Protein AF-A0A7X0GRS3-F1 (afdb_monomer)

Solvent-accessible surface area (backbone atoms only — not comparable to full-atom values): 14053 Å² total; per-residue (Å²): 128,70,71,65,58,53,58,52,56,54,47,54,56,52,50,52,52,50,51,50,51,51,51,53,52,51,51,52,48,54,53,49,54,51,50,50,52,50,52,52,53,52,50,52,53,51,48,52,52,51,50,52,51,51,51,52,50,52,51,53,52,52,50,52,54,49,49,53,48,56,48,46,52,48,48,51,53,31,51,54,54,26,48,53,28,47,51,51,25,50,54,32,59,78,69,70,48,60,70,66,64,35,47,54,26,49,51,51,24,52,51,36,54,53,49,37,51,49,52,47,51,50,56,52,26,55,73,68,71,60,58,72,57,72,65,59,53,54,52,50,56,31,64,75,63,61,93,59,86,89,84,88,86,80,86,88,70,92,62,59,71,69,58,47,53,50,51,53,54,51,50,53,51,50,50,53,48,45,74,73,60,55,70,88,68,97,70,89,84,85,87,81,88,86,84,89,75,83,48,84,80,48,78,85,58,64,72,52,35,74,57,30,49,80,72,61,16,54,44,51,70,44,40,58,97,80,44,82,45,79,48,75,44,78,52,86,72,78,90,125

pLDDT: mean 70.69, std 20.01, range [27.09, 96.62]

Structure (mmCIF, N/CA/C/O backbone):
data_AF-A0A7X0GRS3-F1
#
_entry.id   AF-A0A7X0GRS3-F1
#
loop_
_atom_site.group_PDB
_atom_site.id
_atom_site.type_symbol
_atom_site.label_atom_id
_atom_site.label_alt_id
_atom_site.label_comp_id
_atom_site.label_asym_id
_atom_site.label_entity_id
_atom_site.label_seq_id
_atom_site.pdbx_PDB_ins_code
_atom_site.Cartn_x
_atom_site.Cartn_y
_atom_site.Cartn_z
_atom_site.occupancy
_atom_site.B_iso_or_equiv
_atom_site.auth_seq_id
_atom_site.auth_comp_id
_atom_site.auth_asym_id
_atom_site.auth_atom_id
_atom_site.pdbx_PDB_model_num
ATOM 1 N N . MET A 1 1 ? 54.717 1.702 -84.279 1.00 49.88 1 MET A N 1
ATOM 2 C CA . MET A 1 1 ? 53.494 1.075 -83.725 1.00 49.88 1 MET A CA 1
ATOM 3 C C . MET A 1 1 ? 53.674 0.434 -82.338 1.00 49.88 1 MET A C 1
ATOM 5 O O . MET A 1 1 ? 52.670 0.046 -81.767 1.00 49.88 1 MET A O 1
ATOM 9 N N . ALA A 1 2 ? 54.879 0.365 -81.742 1.00 52.22 2 ALA A N 1
ATOM 10 C CA . ALA A 1 2 ? 55.070 -0.260 -80.417 1.00 52.22 2 ALA A CA 1
ATOM 11 C C . ALA A 1 2 ? 54.937 0.697 -79.203 1.00 52.22 2 ALA A C 1
ATOM 13 O O . ALA A 1 2 ? 54.591 0.253 -78.116 1.00 52.22 2 ALA A O 1
ATOM 14 N N . LEU A 1 3 ? 55.145 2.011 -79.374 1.00 51.94 3 LEU A N 1
ATOM 15 C CA . LEU A 1 3 ? 55.077 2.991 -78.270 1.00 51.94 3 LEU A CA 1
ATOM 16 C C . LEU A 1 3 ? 53.642 3.360 -77.843 1.00 51.94 3 LEU A C 1
ATOM 18 O O . LEU A 1 3 ? 53.420 3.712 -76.691 1.00 51.94 3 LEU A O 1
ATOM 22 N N . GLY A 1 4 ? 52.658 3.235 -78.741 1.00 53.84 4 GLY A N 1
ATOM 23 C CA . GLY A 1 4 ? 51.249 3.507 -78.421 1.00 53.84 4 GLY A CA 1
ATOM 24 C C . GLY A 1 4 ? 50.589 2.417 -77.570 1.00 53.84 4 GLY A C 1
ATOM 25 O O . GLY A 1 4 ? 49.732 2.721 -76.751 1.00 53.84 4 GLY A O 1
ATOM 26 N N . ALA A 1 5 ? 51.022 1.159 -77.709 1.00 54.50 5 ALA A N 1
ATOM 27 C CA . ALA A 1 5 ? 50.462 0.038 -76.951 1.00 54.50 5 ALA A CA 1
ATOM 28 C C . ALA A 1 5 ? 50.914 0.030 -75.477 1.00 54.50 5 ALA A C 1
ATOM 30 O O . ALA A 1 5 ? 50.140 -0.349 -74.604 1.00 54.50 5 ALA A O 1
ATOM 31 N N . TYR A 1 6 ? 52.133 0.504 -75.187 1.00 49.97 6 TYR A N 1
ATOM 32 C CA . TYR A 1 6 ? 52.668 0.574 -73.821 1.00 49.97 6 TYR A CA 1
ATOM 33 C C . TYR A 1 6 ? 52.012 1.691 -72.991 1.00 49.97 6 TYR A C 1
ATOM 35 O O . TYR A 1 6 ? 51.669 1.478 -71.834 1.00 49.97 6 TYR A O 1
ATOM 43 N N . GLY A 1 7 ? 51.761 2.861 -73.594 1.00 55.88 7 GLY A N 1
ATOM 44 C CA . GLY A 1 7 ? 51.091 3.978 -72.913 1.00 55.88 7 GLY A CA 1
ATOM 45 C C . GLY A 1 7 ? 49.613 3.720 -72.599 1.00 55.88 7 GLY A C 1
ATOM 46 O O . GLY A 1 7 ? 49.120 4.196 -71.582 1.00 55.88 7 GLY A O 1
ATOM 47 N N . VAL A 1 8 ? 48.917 2.940 -73.435 1.00 57.50 8 VAL A N 1
ATOM 48 C CA . VAL A 1 8 ? 47.522 2.535 -73.181 1.00 57.50 8 VAL A CA 1
ATOM 49 C C . VAL A 1 8 ? 47.460 1.473 -72.081 1.00 57.50 8 VAL A C 1
ATOM 51 O O . VAL A 1 8 ? 46.722 1.653 -71.119 1.00 57.50 8 VAL A O 1
ATOM 54 N N . ALA A 1 9 ? 48.310 0.441 -72.142 1.00 60.16 9 ALA A N 1
ATOM 55 C CA . ALA A 1 9 ? 48.351 -0.603 -71.114 1.00 60.16 9 ALA A CA 1
ATOM 56 C C . ALA A 1 9 ? 48.784 -0.077 -69.730 1.00 60.16 9 ALA A C 1
ATOM 58 O O . ALA A 1 9 ? 48.238 -0.495 -68.714 1.00 60.16 9 ALA A O 1
ATOM 59 N N . GLN A 1 10 ? 49.731 0.869 -69.676 1.00 67.06 10 GLN A N 1
ATOM 60 C CA . GLN A 1 10 ? 50.176 1.469 -68.416 1.00 67.06 10 GLN A CA 1
ATOM 61 C C . GLN A 1 10 ? 49.125 2.414 -67.808 1.00 67.06 10 GLN A C 1
ATOM 63 O O . GLN A 1 10 ? 49.004 2.483 -66.587 1.00 67.06 10 GLN A O 1
ATOM 68 N N . ASN A 1 11 ? 48.341 3.119 -68.633 1.00 67.94 11 ASN A N 1
ATOM 69 C CA . ASN A 1 11 ? 47.236 3.946 -68.140 1.00 67.94 11 ASN A CA 1
ATOM 70 C C . ASN A 1 11 ? 46.067 3.107 -67.612 1.00 67.94 11 ASN A C 1
ATOM 72 O O . ASN A 1 11 ? 45.479 3.491 -66.603 1.00 67.94 11 ASN A O 1
ATOM 76 N N . ASP A 1 12 ? 45.753 1.973 -68.244 1.00 75.19 12 ASP A N 1
ATOM 77 C CA . ASP A 1 12 ? 44.693 1.075 -67.771 1.00 75.19 12 ASP A CA 1
ATOM 78 C C . ASP A 1 12 ? 45.022 0.487 -66.385 1.00 75.19 12 ASP A C 1
ATOM 80 O O . ASP A 1 12 ? 44.151 0.438 -65.517 1.00 75.19 12 ASP A O 1
ATOM 84 N N . ASP A 1 13 ? 46.283 0.125 -66.124 1.00 78.88 13 ASP A N 1
ATOM 85 C CA . ASP A 1 13 ? 46.721 -0.430 -64.830 1.00 78.88 13 ASP A CA 1
ATOM 86 C C . ASP A 1 13 ? 46.760 0.629 -63.702 1.00 78.88 13 ASP A C 1
ATOM 88 O O . ASP A 1 13 ? 46.384 0.380 -62.551 1.00 78.88 13 ASP A O 1
ATOM 92 N N . VAL A 1 14 ? 47.133 1.872 -64.033 1.00 84.25 14 VAL A N 1
ATOM 93 C CA . VAL A 1 14 ? 47.067 3.002 -63.088 1.00 84.25 14 VAL A CA 1
ATOM 94 C C . VAL A 1 14 ? 45.612 3.364 -62.773 1.00 84.25 14 VAL A C 1
ATOM 96 O O . VAL A 1 14 ? 45.273 3.616 -61.614 1.00 84.25 14 VAL A O 1
ATOM 99 N N . LEU A 1 15 ? 44.729 3.359 -63.774 1.00 86.88 15 LEU A N 1
ATOM 100 C CA . LEU A 1 15 ? 43.318 3.705 -63.606 1.00 86.88 15 LEU A CA 1
ATOM 101 C C . LEU A 1 15 ? 42.575 2.650 -62.775 1.00 86.88 15 LEU A C 1
ATOM 103 O O . LEU A 1 15 ? 41.834 3.015 -61.860 1.00 86.88 15 LEU A O 1
ATOM 107 N N . THR A 1 16 ? 42.814 1.356 -63.009 1.00 87.38 16 THR A N 1
ATOM 108 C CA . THR A 1 16 ? 42.235 0.278 -62.185 1.00 87.38 16 THR A CA 1
ATOM 109 C C . THR A 1 16 ? 42.712 0.343 -60.733 1.00 87.38 16 THR A C 1
ATOM 111 O O . THR A 1 16 ? 41.897 0.191 -59.817 1.00 87.38 16 THR A O 1
ATOM 114 N N . THR A 1 17 ? 43.991 0.648 -60.495 1.00 89.44 17 THR A N 1
ATOM 115 C CA . THR A 1 17 ? 44.555 0.806 -59.143 1.00 89.44 17 THR A CA 1
ATOM 116 C C . THR A 1 17 ? 43.929 1.990 -58.397 1.00 89.44 17 THR A C 1
ATOM 118 O O . THR A 1 17 ? 43.548 1.873 -57.230 1.00 89.44 17 THR A O 1
ATOM 121 N N . VAL A 1 18 ? 43.748 3.132 -59.065 1.00 93.25 18 VAL A N 1
ATOM 122 C CA . VAL A 1 18 ? 43.087 4.303 -58.466 1.00 93.25 18 VAL A CA 1
ATOM 123 C C . VAL A 1 18 ? 41.614 4.016 -58.165 1.00 93.25 18 VAL A C 1
ATOM 125 O O . VAL A 1 18 ? 41.147 4.314 -57.065 1.00 93.25 18 VAL A O 1
ATOM 128 N N . VAL A 1 19 ? 40.878 3.396 -59.094 1.00 93.75 19 VAL A N 1
ATOM 129 C CA . VAL A 1 19 ? 39.453 3.070 -58.904 1.00 93.75 19 VAL A CA 1
ATOM 130 C C . VAL A 1 19 ? 39.254 2.072 -57.762 1.00 93.75 19 VAL A C 1
ATOM 132 O O . VAL A 1 19 ? 38.374 2.268 -56.924 1.00 93.75 19 VAL A O 1
ATOM 135 N N . THR A 1 20 ? 40.084 1.031 -57.678 1.00 91.94 20 THR A N 1
ATOM 136 C CA . THR A 1 20 ? 40.026 0.060 -56.573 1.00 91.94 20 THR A CA 1
ATOM 137 C C . THR A 1 20 ? 40.390 0.696 -55.233 1.00 91.94 20 THR A C 1
ATOM 139 O O . THR A 1 20 ? 39.687 0.464 -54.250 1.00 91.94 20 THR A O 1
ATOM 142 N N . GLY A 1 21 ? 41.404 1.567 -55.188 1.00 93.69 21 GLY A N 1
ATOM 143 C CA . GLY A 1 21 ? 41.750 2.336 -53.990 1.00 93.69 21 GLY A CA 1
ATOM 144 C C . GLY A 1 21 ? 40.605 3.231 -53.503 1.00 93.69 21 GLY A C 1
ATOM 145 O O . GLY A 1 21 ? 40.269 3.214 -52.317 1.00 93.69 21 GLY A O 1
ATOM 146 N N . ILE A 1 22 ? 39.947 3.951 -54.419 1.00 95.81 22 ILE A N 1
ATOM 147 C CA . ILE A 1 22 ? 38.756 4.759 -54.114 1.00 95.81 22 ILE A CA 1
ATOM 148 C C . ILE A 1 22 ? 37.616 3.866 -53.609 1.00 95.81 22 ILE A C 1
ATOM 150 O O . ILE A 1 22 ? 36.992 4.190 -52.601 1.00 95.81 22 ILE A O 1
ATOM 154 N N . GLY A 1 23 ? 37.368 2.724 -54.257 1.00 95.00 23 GLY A N 1
ATOM 155 C CA . GLY A 1 23 ? 36.337 1.770 -53.845 1.00 95.00 23 GLY A CA 1
ATOM 156 C C . GLY A 1 23 ? 36.553 1.236 -52.427 1.00 95.00 23 GLY A C 1
ATOM 157 O O . GLY A 1 23 ? 35.621 1.227 -51.625 1.00 95.00 23 GLY A O 1
ATOM 158 N N . ILE A 1 24 ? 37.790 0.864 -52.082 1.00 96.25 24 ILE A N 1
ATOM 159 C CA . ILE A 1 24 ? 38.157 0.408 -50.733 1.00 96.25 24 ILE A CA 1
ATOM 160 C C . ILE A 1 24 ? 37.993 1.540 -49.713 1.00 96.25 24 ILE A C 1
ATOM 162 O O . ILE A 1 24 ? 37.437 1.317 -48.636 1.00 96.25 24 ILE A O 1
ATOM 166 N N . ALA A 1 25 ? 38.434 2.758 -50.041 1.00 95.62 25 ALA A N 1
ATOM 167 C CA . ALA A 1 25 ? 38.296 3.913 -49.157 1.00 95.62 25 ALA A CA 1
ATOM 168 C C . ALA A 1 25 ? 36.820 4.256 -48.887 1.00 95.62 25 ALA A C 1
ATOM 170 O O . ALA A 1 25 ? 36.436 4.474 -47.735 1.00 95.62 25 ALA A O 1
ATOM 171 N N . LEU A 1 26 ? 35.980 4.243 -49.927 1.00 96.62 26 LEU A N 1
ATOM 172 C CA . LEU A 1 26 ? 34.538 4.456 -49.808 1.00 96.62 26 LEU A CA 1
ATOM 173 C C . LEU A 1 26 ? 33.877 3.350 -48.982 1.00 96.62 26 LEU A C 1
ATOM 175 O O . LEU A 1 26 ? 33.134 3.663 -48.053 1.00 96.62 26 LEU A O 1
ATOM 179 N N . ALA A 1 27 ? 34.198 2.080 -49.250 1.00 96.19 27 ALA A N 1
ATOM 180 C CA . ALA A 1 27 ? 33.687 0.952 -48.475 1.00 96.19 27 ALA A CA 1
ATOM 181 C C . ALA A 1 27 ? 34.067 1.072 -46.989 1.00 96.19 27 ALA A C 1
ATOM 183 O O . ALA A 1 27 ? 33.213 0.938 -46.109 1.00 96.19 27 ALA A O 1
ATOM 184 N N . GLY A 1 28 ? 35.324 1.417 -46.694 1.00 96.25 28 GLY A N 1
ATOM 185 C CA . GLY A 1 28 ? 35.792 1.672 -45.332 1.00 96.25 28 GLY A CA 1
ATOM 186 C C . GLY A 1 28 ? 35.053 2.828 -44.653 1.00 96.25 28 GLY A C 1
ATOM 187 O O . GLY A 1 28 ? 34.681 2.715 -43.485 1.00 96.25 28 GLY A O 1
ATOM 188 N N . CYS A 1 29 ? 34.782 3.915 -45.382 1.00 96.44 29 CYS A N 1
ATOM 189 C CA . CYS A 1 29 ? 34.013 5.054 -44.880 1.00 96.44 29 CYS A CA 1
ATOM 190 C C . CYS A 1 29 ? 32.563 4.662 -44.552 1.00 96.44 29 CYS A C 1
ATOM 192 O O . CYS A 1 29 ? 32.088 4.937 -43.451 1.00 96.44 29 CYS A O 1
ATOM 194 N N . THR A 1 30 ? 31.885 3.934 -45.448 1.00 95.25 30 THR A N 1
ATOM 195 C CA . THR A 1 30 ? 30.511 3.462 -45.207 1.00 95.25 30 THR A CA 1
ATOM 196 C C . THR A 1 30 ? 30.424 2.502 -44.023 1.00 95.25 30 THR A C 1
ATOM 198 O O . THR A 1 30 ? 29.509 2.620 -43.213 1.00 95.25 30 THR A O 1
ATOM 201 N N . LEU A 1 31 ? 31.404 1.603 -43.867 1.00 95.12 31 LEU A N 1
ATOM 202 C CA . LEU A 1 31 ? 31.459 0.675 -42.736 1.00 95.12 31 LEU A CA 1
ATOM 203 C C . LEU A 1 31 ? 31.715 1.403 -41.412 1.00 95.12 31 LEU A C 1
ATOM 205 O O . LEU A 1 31 ? 31.128 1.039 -40.396 1.00 95.12 31 LEU A O 1
ATOM 209 N N . ARG A 1 32 ? 32.562 2.442 -41.412 1.00 94.69 32 ARG A N 1
ATOM 210 C CA . ARG A 1 32 ? 32.802 3.283 -40.229 1.00 94.69 32 ARG A CA 1
ATOM 211 C C . ARG A 1 32 ? 31.547 4.042 -39.806 1.00 94.69 32 ARG A C 1
ATOM 213 O O . ARG A 1 32 ? 31.178 3.969 -38.639 1.00 94.69 32 ARG A O 1
ATOM 220 N N . LEU A 1 33 ? 30.870 4.703 -40.745 1.00 94.94 33 LEU A N 1
ATOM 221 C CA . LEU A 1 33 ? 29.635 5.441 -40.462 1.00 94.94 33 LEU A CA 1
ATOM 222 C C . LEU A 1 33 ? 28.525 4.519 -39.944 1.00 94.94 33 LEU A C 1
ATOM 224 O O . LEU A 1 33 ? 27.837 4.860 -38.985 1.00 94.94 33 LEU A O 1
ATOM 228 N N . ASP A 1 34 ? 28.376 3.329 -40.529 1.00 93.25 34 ASP A N 1
ATOM 229 C CA . ASP A 1 34 ? 27.395 2.342 -40.073 1.00 93.25 34 ASP A CA 1
ATOM 230 C C . ASP A 1 34 ? 27.754 1.780 -38.683 1.00 93.25 34 ASP A C 1
ATOM 232 O O . ASP A 1 34 ? 26.886 1.623 -37.825 1.00 93.25 34 ASP A O 1
ATOM 236 N N . ALA A 1 35 ? 29.041 1.554 -38.396 1.00 93.25 35 ALA A N 1
ATOM 237 C CA . ALA A 1 35 ? 29.494 1.157 -37.063 1.00 93.25 35 ALA A CA 1
ATOM 238 C C . ALA A 1 35 ? 29.215 2.239 -35.999 1.00 93.25 35 ALA A C 1
ATOM 240 O O . ALA A 1 35 ? 28.757 1.917 -34.900 1.00 93.25 35 ALA A O 1
ATOM 241 N N . GLU A 1 36 ? 29.430 3.517 -36.321 1.00 94.69 36 GLU A N 1
ATOM 242 C CA . GLU A 1 36 ? 29.108 4.651 -35.443 1.00 94.69 36 GLU A CA 1
ATOM 243 C C . GLU A 1 36 ? 27.593 4.805 -35.230 1.00 94.69 36 GLU A C 1
ATOM 245 O O . GLU A 1 36 ? 27.129 4.970 -34.093 1.00 94.69 36 GLU A O 1
ATOM 250 N N . ALA A 1 37 ? 26.799 4.675 -36.298 1.00 92.81 37 ALA A N 1
ATOM 251 C CA . ALA A 1 37 ? 25.340 4.714 -36.234 1.00 92.81 37 ALA A CA 1
ATOM 252 C C . ALA A 1 37 ? 24.790 3.576 -35.357 1.00 92.81 37 ALA A C 1
ATOM 254 O O . ALA A 1 37 ? 23.975 3.805 -34.462 1.00 92.81 37 ALA A O 1
ATOM 255 N N . ARG A 1 38 ? 25.301 2.352 -35.527 1.00 93.25 38 ARG A N 1
ATOM 256 C CA . ARG A 1 38 ? 24.940 1.206 -34.678 1.00 93.25 38 ARG A CA 1
ATOM 257 C C . ARG A 1 38 ? 25.364 1.417 -33.227 1.00 93.25 38 ARG A C 1
ATOM 259 O O . ARG A 1 38 ? 24.581 1.132 -32.323 1.00 93.25 38 ARG A O 1
ATOM 266 N N . GLY A 1 39 ? 26.565 1.947 -32.992 1.00 93.00 39 GLY A N 1
ATOM 267 C CA . GLY A 1 39 ? 27.071 2.227 -31.648 1.00 93.00 39 GLY A CA 1
ATOM 268 C C . GLY A 1 39 ? 26.223 3.258 -30.899 1.00 93.00 39 GLY A C 1
ATOM 269 O O . GLY A 1 39 ? 25.889 3.060 -29.730 1.00 93.00 39 GLY A O 1
ATOM 270 N N . SER A 1 40 ? 25.824 4.341 -31.568 1.00 92.88 40 SER A N 1
ATOM 271 C CA . SER A 1 40 ? 24.940 5.362 -30.987 1.00 92.88 40 SER A CA 1
ATOM 272 C C . SER A 1 40 ? 23.524 4.833 -30.735 1.00 92.88 40 SER A C 1
ATOM 274 O O . SER A 1 40 ? 22.999 5.021 -29.637 1.00 92.88 40 SER A O 1
ATOM 276 N N . ALA A 1 41 ? 22.944 4.083 -31.678 1.00 93.31 41 ALA A N 1
ATOM 277 C CA . ALA A 1 41 ? 21.645 3.435 -31.498 1.00 93.31 41 A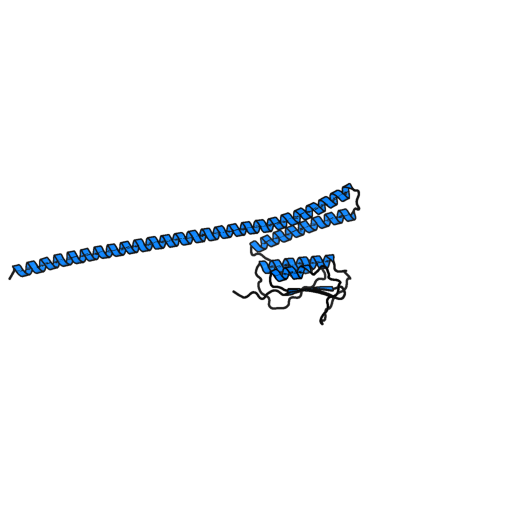LA A CA 1
ATOM 278 C C . ALA A 1 41 ? 21.646 2.459 -30.306 1.00 93.31 41 ALA A C 1
ATOM 280 O O . ALA A 1 41 ? 20.731 2.476 -29.484 1.00 93.31 41 ALA A O 1
ATOM 281 N N . GLN A 1 42 ? 22.698 1.648 -30.155 1.00 94.38 42 GLN A N 1
ATOM 282 C CA . GLN A 1 42 ? 22.842 0.738 -29.015 1.00 94.38 42 GLN A CA 1
ATOM 283 C C . GLN A 1 42 ? 22.938 1.483 -27.680 1.00 94.38 42 GLN A C 1
ATOM 285 O O . GLN A 1 42 ? 22.318 1.059 -26.704 1.00 94.38 42 GLN A O 1
ATOM 290 N N . ARG A 1 43 ? 23.669 2.604 -27.630 1.00 94.38 43 ARG A N 1
ATOM 291 C CA . ARG A 1 43 ? 23.763 3.445 -26.426 1.00 94.38 43 ARG A CA 1
ATOM 292 C C . ARG A 1 43 ? 22.412 4.040 -26.045 1.00 94.38 43 ARG A C 1
ATOM 294 O O . ARG A 1 43 ? 22.052 3.977 -24.874 1.00 94.38 43 ARG A O 1
ATOM 301 N N . LEU A 1 44 ? 21.652 4.546 -27.016 1.00 95.00 44 LEU A N 1
ATOM 302 C CA . LEU A 1 44 ? 20.309 5.083 -26.779 1.00 95.00 44 LEU A CA 1
ATOM 303 C C . LEU A 1 44 ? 19.357 4.005 -26.251 1.00 95.00 44 LEU A C 1
ATOM 305 O O . LEU A 1 44 ? 18.661 4.232 -25.268 1.00 95.00 44 LEU A O 1
ATOM 309 N N . LEU A 1 45 ? 19.375 2.804 -26.838 1.00 95.62 45 LEU A N 1
ATOM 310 C CA . LEU A 1 45 ? 18.566 1.681 -26.354 1.00 95.62 45 LEU A CA 1
ATOM 311 C C . LEU A 1 45 ? 18.971 1.235 -24.943 1.00 95.62 45 LEU A C 1
ATOM 313 O O . LEU A 1 45 ? 18.112 0.876 -24.140 1.00 95.62 45 LEU A O 1
ATOM 317 N N . ALA A 1 46 ? 20.267 1.242 -24.626 1.00 95.56 46 ALA A N 1
ATOM 318 C CA . ALA A 1 46 ? 20.748 0.930 -23.284 1.00 95.56 46 ALA A CA 1
ATOM 319 C C . ALA A 1 46 ? 20.304 1.991 -22.263 1.00 95.56 46 ALA A C 1
ATOM 321 O O . ALA A 1 46 ? 19.869 1.634 -21.171 1.00 95.56 46 ALA A O 1
ATOM 322 N N . GLN A 1 47 ? 20.357 3.274 -22.634 1.00 96.00 47 GLN A N 1
ATOM 323 C CA . GLN A 1 47 ? 19.876 4.381 -21.807 1.00 96.00 47 GLN A CA 1
ATOM 324 C C . GLN A 1 47 ? 18.362 4.319 -21.584 1.00 96.00 47 GLN A C 1
ATOM 326 O O . GLN A 1 47 ? 17.933 4.434 -20.443 1.00 96.00 47 GLN A O 1
ATOM 331 N N . ASP A 1 48 ? 17.563 4.070 -22.626 1.00 95.88 48 ASP A N 1
ATOM 332 C CA . ASP A 1 48 ? 16.105 3.910 -22.508 1.00 95.88 48 ASP A CA 1
ATOM 333 C C . ASP A 1 48 ? 15.748 2.730 -21.593 1.00 95.88 48 ASP A C 1
ATOM 335 O O . ASP A 1 48 ? 14.924 2.860 -20.692 1.00 95.88 48 ASP A O 1
ATOM 339 N N . ARG A 1 49 ? 16.430 1.585 -21.738 1.00 95.19 49 ARG A N 1
ATOM 340 C CA . ARG A 1 49 ? 16.236 0.438 -20.835 1.00 95.19 49 ARG A CA 1
ATOM 341 C C . ARG A 1 49 ? 16.603 0.765 -19.390 1.00 95.19 49 ARG A C 1
ATOM 343 O O . ARG A 1 49 ? 15.867 0.376 -18.488 1.00 95.19 49 ARG A O 1
ATOM 350 N N . ALA A 1 50 ? 17.716 1.463 -19.169 1.00 95.25 50 ALA A N 1
ATOM 351 C CA . ALA A 1 50 ? 18.136 1.876 -17.833 1.00 95.25 50 ALA A CA 1
ATOM 352 C C . ALA A 1 50 ? 17.148 2.877 -17.214 1.00 95.25 50 ALA A C 1
ATOM 354 O O . ALA A 1 50 ? 16.789 2.733 -16.048 1.00 95.25 50 ALA A O 1
ATOM 355 N N . ALA A 1 51 ? 16.657 3.837 -18.002 1.00 94.94 51 ALA A N 1
ATOM 356 C CA . ALA A 1 51 ? 15.650 4.802 -17.574 1.00 94.94 51 ALA A CA 1
ATOM 357 C C . ALA A 1 51 ? 14.343 4.102 -17.186 1.00 94.94 51 ALA A C 1
ATOM 359 O O . ALA A 1 51 ? 13.857 4.299 -16.078 1.00 94.94 51 ALA A O 1
ATOM 360 N N . ARG A 1 52 ? 13.832 3.195 -18.027 1.00 94.06 52 ARG A N 1
ATOM 361 C CA . ARG A 1 52 ? 12.622 2.416 -17.716 1.00 94.06 52 ARG A CA 1
ATOM 362 C C . ARG A 1 52 ? 12.785 1.531 -16.486 1.00 94.06 52 ARG A C 1
ATOM 364 O O . ARG A 1 52 ? 11.841 1.379 -15.717 1.00 94.06 52 ARG A O 1
ATOM 371 N N . ALA A 1 53 ? 13.962 0.937 -16.290 1.00 94.44 53 ALA A N 1
ATOM 372 C CA . ALA A 1 53 ? 14.243 0.153 -15.091 1.00 94.44 53 ALA A CA 1
ATOM 373 C C . ALA A 1 53 ? 14.210 1.034 -13.831 1.00 94.44 53 ALA A C 1
ATOM 375 O O . ALA A 1 53 ? 13.581 0.659 -12.843 1.00 94.44 53 ALA A O 1
ATOM 376 N N . ALA A 1 54 ? 14.809 2.226 -13.890 1.00 93.94 54 ALA A N 1
ATOM 377 C CA . ALA A 1 54 ? 14.766 3.193 -12.797 1.00 93.94 54 ALA A CA 1
ATOM 378 C C . ALA A 1 54 ? 13.340 3.722 -12.542 1.00 93.94 54 ALA A C 1
ATOM 380 O O . ALA A 1 54 ? 12.914 3.846 -11.393 1.00 93.94 54 ALA A O 1
ATOM 381 N N . GLU A 1 55 ? 12.557 3.984 -13.589 1.00 92.69 55 GLU A N 1
ATOM 382 C CA . GLU A 1 55 ? 11.143 4.363 -13.471 1.00 92.69 55 GLU A CA 1
ATOM 383 C C . GLU A 1 55 ? 10.314 3.252 -12.814 1.00 92.69 55 GLU A C 1
ATOM 385 O O . GLU A 1 55 ? 9.523 3.515 -11.910 1.00 92.69 55 GLU A O 1
ATOM 390 N N . ALA A 1 56 ? 10.529 1.994 -13.203 1.00 89.94 56 ALA A N 1
ATOM 391 C CA . ALA A 1 56 ? 9.846 0.857 -12.595 1.00 89.94 56 ALA A CA 1
ATOM 392 C C . ALA A 1 56 ? 10.216 0.685 -11.111 1.00 89.94 56 ALA A C 1
ATOM 394 O O . ALA A 1 56 ? 9.344 0.429 -10.279 1.00 89.94 56 ALA A O 1
ATOM 395 N N . GLU A 1 57 ? 11.492 0.858 -10.759 1.00 89.00 57 GLU A N 1
ATOM 396 C CA . GLU A 1 57 ? 11.955 0.788 -9.372 1.00 89.00 57 GLU A CA 1
ATOM 397 C C . GLU A 1 57 ? 11.372 1.923 -8.522 1.00 89.00 57 GLU A C 1
ATOM 399 O O . GLU A 1 57 ? 10.842 1.682 -7.434 1.00 89.00 57 GLU A O 1
ATOM 404 N N . THR A 1 58 ? 11.396 3.155 -9.031 1.00 91.12 58 THR A N 1
ATOM 405 C CA . THR A 1 58 ? 10.825 4.313 -8.329 1.00 91.12 58 THR A CA 1
ATOM 406 C C . THR A 1 58 ? 9.313 4.179 -8.154 1.00 91.12 58 THR A C 1
ATOM 408 O O . THR A 1 58 ? 8.807 4.444 -7.061 1.00 91.12 58 THR A O 1
ATOM 411 N N . ALA A 1 59 ? 8.594 3.684 -9.165 1.00 82.44 59 ALA A N 1
ATOM 412 C CA . ALA A 1 59 ? 7.174 3.367 -9.057 1.00 82.44 59 ALA A CA 1
ATOM 413 C C . ALA A 1 59 ? 6.907 2.292 -7.988 1.00 82.44 59 ALA A C 1
ATOM 415 O O . ALA A 1 59 ? 6.022 2.462 -7.146 1.00 82.44 59 ALA A O 1
ATOM 416 N N . ALA A 1 60 ? 7.705 1.220 -7.953 1.00 81.06 60 ALA A N 1
ATOM 417 C CA . ALA A 1 60 ? 7.576 0.172 -6.943 1.00 81.06 60 ALA A CA 1
ATOM 418 C C . ALA A 1 60 ? 7.857 0.686 -5.518 1.00 81.06 60 ALA A C 1
ATOM 420 O O . ALA A 1 60 ? 7.175 0.297 -4.566 1.00 81.06 60 ALA A O 1
ATOM 421 N N . LEU A 1 61 ? 8.833 1.581 -5.343 1.00 84.94 61 LEU A N 1
ATOM 422 C CA . LEU A 1 61 ? 9.115 2.215 -4.052 1.00 84.94 61 LEU A CA 1
ATOM 423 C C . LEU A 1 61 ? 7.989 3.161 -3.619 1.00 84.94 61 LEU A C 1
ATOM 425 O O . LEU A 1 61 ? 7.591 3.141 -2.451 1.00 84.94 61 LEU A O 1
ATOM 429 N N . ALA A 1 62 ? 7.435 3.944 -4.546 1.00 82.25 62 ALA A N 1
ATOM 430 C CA . ALA A 1 62 ? 6.300 4.821 -4.276 1.00 82.25 62 ALA A CA 1
ATOM 431 C C . ALA A 1 62 ? 5.061 4.024 -3.831 1.00 82.25 62 ALA A C 1
ATOM 433 O O . ALA A 1 62 ? 4.379 4.412 -2.879 1.00 82.25 62 ALA A O 1
ATOM 434 N N . GLU A 1 63 ? 4.814 2.878 -4.467 1.00 81.94 63 GLU A N 1
ATOM 435 C CA . GLU A 1 63 ? 3.746 1.943 -4.114 1.00 81.94 63 GLU A CA 1
ATOM 436 C C . GLU A 1 63 ? 3.916 1.383 -2.694 1.00 81.94 63 GLU A C 1
ATOM 438 O O . GLU A 1 63 ? 2.999 1.448 -1.868 1.00 81.94 63 GLU A O 1
ATOM 443 N N . ARG A 1 64 ? 5.126 0.913 -2.360 1.00 83.19 64 ARG A N 1
ATOM 444 C CA . ARG A 1 64 ? 5.461 0.438 -1.007 1.00 83.19 64 ARG A CA 1
ATOM 445 C C . ARG A 1 64 ? 5.264 1.534 0.042 1.00 83.19 64 ARG A C 1
ATOM 447 O O . ARG A 1 64 ? 4.695 1.270 1.099 1.00 83.19 64 ARG A O 1
ATOM 454 N N . ALA A 1 65 ? 5.684 2.765 -0.248 1.00 78.69 65 ALA A N 1
ATOM 455 C CA . ALA A 1 65 ? 5.524 3.900 0.661 1.00 78.69 65 ALA A CA 1
ATOM 456 C C . ALA A 1 65 ? 4.058 4.333 0.829 1.00 78.69 65 ALA A C 1
ATOM 458 O O . ALA A 1 65 ? 3.657 4.771 1.909 1.00 78.69 65 ALA A O 1
ATOM 459 N N . ARG A 1 66 ? 3.233 4.235 -0.222 1.00 82.81 66 ARG A N 1
ATOM 460 C CA . ARG A 1 66 ? 1.783 4.443 -0.108 1.00 82.81 66 ARG A CA 1
ATOM 461 C C . ARG A 1 66 ? 1.153 3.374 0.784 1.00 82.81 66 ARG A C 1
ATOM 463 O O . ARG A 1 66 ? 0.460 3.721 1.732 1.00 82.81 66 ARG A O 1
ATOM 470 N N . THR A 1 67 ? 1.491 2.109 0.553 1.00 75.50 67 THR A N 1
ATOM 471 C CA . THR A 1 67 ? 0.986 0.980 1.345 1.00 75.50 67 THR A CA 1
ATOM 472 C C . THR A 1 67 ? 1.357 1.098 2.823 1.00 75.50 67 THR A C 1
ATOM 474 O O . THR A 1 67 ? 0.514 0.907 3.695 1.00 75.50 67 THR A O 1
ATOM 477 N N . ALA A 1 68 ? 2.611 1.448 3.123 1.00 78.56 68 ALA A N 1
ATOM 478 C CA . ALA A 1 68 ? 3.061 1.639 4.498 1.00 78.56 68 ALA A CA 1
ATOM 479 C C . ALA A 1 68 ? 2.240 2.715 5.225 1.00 78.56 68 ALA A C 1
ATOM 481 O O . ALA A 1 68 ? 1.900 2.526 6.389 1.00 78.56 68 ALA A O 1
ATOM 482 N N . ARG A 1 69 ? 1.878 3.805 4.532 1.00 83.69 69 ARG A N 1
ATOM 483 C CA . ARG A 1 69 ? 1.004 4.853 5.078 1.00 83.69 69 ARG A CA 1
ATOM 484 C C . ARG A 1 69 ? -0.417 4.356 5.308 1.00 83.69 69 ARG A C 1
ATOM 486 O O . ARG A 1 69 ? -0.932 4.553 6.395 1.00 83.69 69 ARG A O 1
ATOM 493 N N . GLU A 1 70 ? -1.010 3.645 4.353 1.00 82.06 70 GLU A N 1
ATOM 494 C CA . GLU A 1 70 ? -2.357 3.080 4.524 1.00 82.06 70 GLU A CA 1
ATOM 495 C C . GLU A 1 70 ? -2.431 2.115 5.718 1.00 82.06 70 GLU A C 1
ATOM 497 O O . GLU A 1 70 ? -3.353 2.196 6.530 1.00 82.06 70 GLU A O 1
ATOM 502 N N . ILE A 1 71 ? -1.431 1.238 5.871 1.00 80.50 71 ILE A N 1
ATOM 503 C CA . ILE A 1 71 ? -1.325 0.343 7.032 1.00 80.50 71 ILE A CA 1
ATOM 504 C C . ILE A 1 71 ? -1.130 1.154 8.316 1.00 80.50 71 ILE A C 1
ATOM 506 O O . ILE A 1 71 ? -1.792 0.886 9.318 1.00 80.50 71 ILE A O 1
ATOM 510 N N . HIS A 1 72 ? -0.233 2.142 8.300 1.00 84.69 72 HIS A N 1
ATOM 511 C CA . HIS A 1 72 ? 0.031 2.982 9.462 1.00 84.69 72 HIS A CA 1
ATOM 512 C C . HIS A 1 72 ? -1.217 3.750 9.907 1.00 84.69 72 HIS A C 1
ATOM 514 O O . HIS A 1 72 ? -1.483 3.791 11.101 1.00 84.69 72 HIS A O 1
ATOM 520 N N . ASP A 1 73 ? -2.015 4.281 8.982 1.00 87.00 73 ASP A N 1
ATOM 521 C CA . ASP A 1 73 ? -3.241 5.020 9.293 1.00 87.00 73 ASP A CA 1
ATOM 522 C C . ASP A 1 73 ? -4.295 4.116 9.953 1.00 87.00 73 ASP A C 1
ATOM 524 O O . ASP A 1 73 ? -4.900 4.496 10.958 1.00 87.00 73 ASP A O 1
ATOM 528 N N . VAL A 1 74 ? -4.479 2.889 9.444 1.00 83.75 74 VAL A N 1
ATOM 529 C CA . VAL A 1 74 ? -5.389 1.890 10.042 1.00 83.75 74 VAL A CA 1
ATOM 530 C C . VAL A 1 74 ? -4.925 1.493 11.446 1.00 83.75 74 VAL A C 1
ATOM 532 O O . VAL A 1 74 ? -5.724 1.435 12.390 1.00 83.75 74 VAL A O 1
ATOM 535 N N . LEU A 1 75 ? -3.625 1.239 11.612 1.00 85.81 75 LEU A N 1
ATOM 536 C CA . LEU A 1 75 ? -3.051 0.889 12.909 1.00 85.81 75 LEU A CA 1
ATOM 537 C C . LEU A 1 75 ? -3.146 2.053 13.897 1.00 85.81 75 LEU A C 1
ATOM 539 O O . LEU A 1 75 ? -3.610 1.85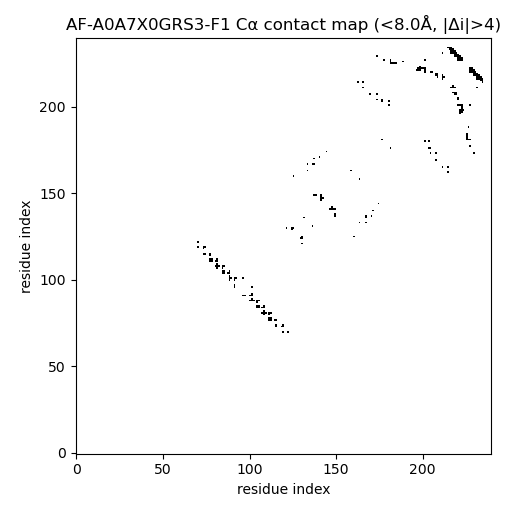7 15.015 1.00 85.81 75 LEU A O 1
ATOM 543 N N . ALA A 1 76 ? -2.767 3.264 13.491 1.00 85.81 76 ALA A N 1
ATOM 544 C CA . ALA A 1 76 ? -2.832 4.452 14.331 1.00 85.81 76 ALA A CA 1
ATOM 545 C C . ALA A 1 76 ? -4.268 4.701 14.803 1.00 85.81 76 ALA A C 1
ATOM 547 O O . ALA A 1 76 ? -4.506 4.853 15.999 1.00 85.81 76 ALA A O 1
ATOM 548 N N . HIS A 1 77 ? -5.239 4.650 13.888 1.00 85.12 77 HIS A N 1
ATOM 549 C CA . HIS A 1 77 ? -6.641 4.864 14.225 1.00 85.12 77 HIS A CA 1
ATOM 550 C C . HIS A 1 77 ? -7.177 3.822 15.218 1.00 85.12 77 HIS A C 1
ATOM 552 O O . HIS A 1 77 ? -7.768 4.183 16.240 1.00 85.12 77 HIS A O 1
ATOM 558 N N . SER A 1 78 ? -6.947 2.532 14.948 1.00 86.19 78 SER A N 1
ATOM 559 C CA . SER A 1 78 ? -7.438 1.445 15.805 1.00 86.19 78 SER A CA 1
ATOM 560 C C . SER A 1 78 ? -6.769 1.439 17.182 1.00 86.19 78 SER A C 1
ATOM 562 O O . SER A 1 78 ? -7.460 1.300 18.192 1.00 86.19 78 SER A O 1
ATOM 564 N N . LEU A 1 79 ? -5.454 1.675 17.247 1.00 90.12 79 LEU A N 1
ATOM 565 C CA . LEU A 1 79 ? -4.709 1.741 18.504 1.00 90.12 79 LEU A CA 1
ATOM 566 C C . LEU A 1 79 ? -5.099 2.965 19.338 1.00 90.12 79 LEU A C 1
ATOM 568 O O . LEU A 1 79 ? -5.299 2.833 20.545 1.00 90.12 79 LEU A O 1
ATOM 572 N N . SER A 1 80 ? -5.264 4.140 18.723 1.00 90.81 80 SER A N 1
ATOM 573 C CA . SER A 1 80 ? -5.732 5.334 19.436 1.00 90.81 80 SER A CA 1
ATOM 574 C C . SER A 1 80 ? -7.126 5.124 20.029 1.00 90.81 80 SER A C 1
ATOM 576 O O . SER A 1 80 ? -7.340 5.425 21.203 1.00 90.81 80 SER A O 1
ATOM 578 N N . ALA A 1 81 ? -8.065 4.557 19.266 1.00 86.88 81 ALA A N 1
ATOM 579 C CA . ALA A 1 81 ? -9.402 4.261 19.774 1.00 86.88 81 ALA A CA 1
ATOM 580 C C . ALA A 1 81 ? -9.366 3.212 20.903 1.00 86.88 81 ALA A C 1
ATOM 582 O O . ALA A 1 81 ? -10.021 3.381 21.934 1.00 86.88 81 ALA A O 1
ATOM 583 N N . GLN A 1 82 ? -8.543 2.168 20.763 1.00 92.62 82 GLN A N 1
ATOM 584 C CA . GLN A 1 82 ? -8.335 1.158 21.801 1.00 92.62 82 GLN A CA 1
ATOM 585 C C . GLN A 1 82 ? -7.804 1.770 23.103 1.00 92.62 82 GLN A C 1
ATOM 587 O O . GLN A 1 82 ? -8.334 1.465 24.173 1.00 92.62 82 GLN A O 1
ATOM 592 N N . LEU A 1 83 ? -6.811 2.660 23.020 1.00 92.25 83 LEU A N 1
ATOM 593 C CA . LEU A 1 83 ? -6.265 3.366 24.180 1.00 92.25 83 LEU A CA 1
ATOM 594 C C . LEU A 1 83 ? -7.336 4.193 24.894 1.00 92.25 83 LEU A C 1
ATOM 596 O O . LEU A 1 83 ? -7.444 4.104 26.111 1.00 92.25 83 LEU A O 1
ATOM 600 N N . VAL A 1 84 ? -8.189 4.916 24.161 1.00 92.88 84 VAL A N 1
ATOM 601 C CA . VAL A 1 84 ? -9.291 5.694 24.758 1.00 92.88 84 VAL A CA 1
ATOM 602 C C . VAL A 1 84 ? -10.259 4.801 25.543 1.00 92.88 84 VAL A C 1
ATOM 604 O O . VAL A 1 84 ? -10.683 5.162 26.641 1.00 92.88 84 VAL A O 1
ATOM 607 N N . HIS A 1 85 ? -10.607 3.624 25.018 1.00 91.81 85 HIS A N 1
ATOM 608 C CA . HIS A 1 85 ? -11.501 2.697 25.717 1.00 91.81 85 HIS A CA 1
ATOM 609 C C . HIS A 1 85 ? -10.860 2.069 26.959 1.00 91.81 85 HIS A C 1
ATOM 611 O O . HIS A 1 85 ? -11.537 1.919 27.977 1.00 91.81 85 HIS A O 1
ATOM 617 N N . LEU A 1 86 ? -9.569 1.735 26.899 1.00 93.75 86 LEU A N 1
ATOM 618 C CA . LEU A 1 86 ? -8.830 1.223 28.054 1.00 93.75 86 LEU A CA 1
ATOM 619 C C . LEU A 1 86 ? -8.649 2.297 29.135 1.00 93.75 86 LEU A C 1
ATOM 621 O O . LEU A 1 86 ? -8.826 2.005 30.315 1.00 93.75 86 LEU A O 1
ATOM 625 N N . GLU A 1 87 ? -8.392 3.543 28.742 1.00 93.50 87 GLU A N 1
ATOM 626 C CA . GLU A 1 87 ? -8.291 4.679 29.659 1.00 93.50 87 GLU A CA 1
ATOM 627 C C . GLU A 1 87 ? -9.636 4.962 30.346 1.00 93.50 87 GLU A C 1
ATOM 629 O O . GLU A 1 87 ? -9.702 5.160 31.559 1.00 93.50 87 GLU A O 1
ATOM 634 N N . ALA A 1 88 ? -10.741 4.885 29.598 1.00 91.50 88 ALA A N 1
ATOM 635 C CA . ALA A 1 88 ? -12.083 4.981 30.165 1.00 91.50 88 ALA A CA 1
ATOM 636 C C . ALA A 1 88 ? -12.373 3.846 31.165 1.00 91.50 88 ALA A C 1
ATOM 638 O O . ALA A 1 88 ? -12.967 4.096 32.213 1.00 91.50 88 ALA A O 1
ATOM 639 N N . ALA A 1 89 ? -11.938 2.614 30.874 1.00 92.38 89 ALA A N 1
ATOM 640 C CA . ALA A 1 89 ? -12.061 1.492 31.804 1.00 92.38 89 ALA A CA 1
ATOM 641 C C . ALA A 1 89 ? -11.242 1.725 33.086 1.00 92.38 89 ALA A C 1
ATOM 643 O O . ALA A 1 89 ? -11.755 1.500 34.181 1.00 92.38 89 ALA A O 1
ATOM 644 N N . ARG A 1 90 ? -10.006 2.232 32.961 1.00 93.88 90 ARG A N 1
ATOM 645 C CA . ARG A 1 90 ? -9.143 2.598 34.095 1.00 93.88 90 ARG A CA 1
ATOM 646 C C . ARG A 1 90 ? -9.815 3.625 35.005 1.00 93.88 90 ARG A C 1
ATOM 648 O O . ARG A 1 90 ? -9.919 3.395 36.204 1.00 93.88 90 ARG A O 1
ATOM 655 N N . LEU A 1 91 ? -10.341 4.709 34.434 1.00 93.75 91 LEU A N 1
ATOM 656 C CA . LEU A 1 91 ? -11.033 5.758 35.191 1.00 93.75 91 LEU A CA 1
ATOM 657 C C . LEU A 1 91 ? -12.310 5.253 35.878 1.00 93.75 91 LEU A C 1
ATOM 659 O O . LEU A 1 91 ? -12.628 5.699 36.980 1.00 93.75 91 LEU A O 1
ATOM 663 N N . LEU A 1 92 ? -13.049 4.331 35.251 1.00 93.25 92 LEU A N 1
ATOM 664 C CA . LEU A 1 92 ? -14.204 3.687 35.882 1.00 93.25 92 LEU A CA 1
ATOM 665 C C . LEU A 1 92 ? -13.777 2.841 37.086 1.00 93.25 92 LEU A C 1
ATOM 667 O O . LEU A 1 92 ? -14.418 2.929 38.127 1.00 93.25 92 LEU A O 1
ATOM 671 N N . ILE A 1 93 ? -12.680 2.084 36.982 1.00 92.88 93 ILE A N 1
ATOM 672 C CA . ILE A 1 93 ? -12.126 1.311 38.106 1.00 92.88 93 ILE A CA 1
ATOM 673 C C . ILE A 1 93 ? -11.713 2.244 39.253 1.00 92.88 93 ILE A C 1
ATOM 675 O O . ILE A 1 93 ? -12.113 2.018 40.393 1.00 92.88 93 ILE A O 1
ATOM 679 N N . GLU A 1 94 ? -10.967 3.313 38.957 1.00 94.19 94 GLU A N 1
ATOM 680 C CA . GLU A 1 94 ? -10.489 4.280 39.959 1.00 94.19 94 GLU A CA 1
ATOM 681 C C . GLU A 1 94 ? -11.641 4.981 40.702 1.00 94.19 94 GLU A C 1
ATOM 683 O O . GLU A 1 94 ? -11.504 5.334 41.872 1.00 94.19 94 GLU A O 1
ATOM 688 N N . ARG A 1 95 ? -12.796 5.155 40.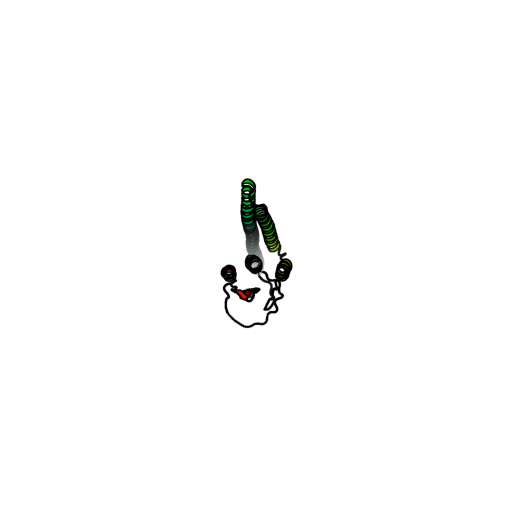049 1.00 94.50 95 ARG A N 1
ATOM 689 C CA . ARG A 1 95 ? -13.990 5.797 40.625 1.00 94.50 95 ARG A CA 1
ATOM 690 C C . ARG A 1 95 ? -14.979 4.822 41.270 1.00 94.50 95 ARG A C 1
ATOM 692 O O . ARG A 1 95 ? -16.048 5.258 41.688 1.00 94.50 95 ARG A O 1
ATOM 699 N N . GLY A 1 96 ? -14.662 3.526 41.337 1.00 92.12 96 GLY A N 1
ATOM 700 C CA . GLY A 1 96 ? -15.580 2.508 41.861 1.00 92.12 96 GLY A CA 1
ATOM 701 C C . GLY A 1 96 ? -16.823 2.300 40.986 1.00 92.12 96 GLY A C 1
ATOM 702 O O . GLY A 1 96 ? -17.899 2.002 41.498 1.00 92.12 96 GLY A O 1
ATOM 703 N N . GLY A 1 97 ? -16.689 2.505 39.675 1.00 87.44 97 GLY A N 1
ATOM 704 C CA . GLY A 1 97 ? -17.754 2.326 38.694 1.00 87.44 97 GLY A CA 1
ATOM 705 C C . GLY A 1 97 ? -18.227 0.877 38.583 1.00 87.44 97 GLY A C 1
ATOM 706 O O . GLY A 1 97 ? -17.551 -0.068 38.996 1.00 87.44 97 GLY A O 1
ATOM 707 N N . GLU A 1 98 ? -19.411 0.695 38.001 1.00 92.75 98 GLU A N 1
ATOM 708 C CA . GLU A 1 98 ? -20.019 -0.628 37.901 1.00 92.75 98 GLU A CA 1
ATOM 709 C C . GLU A 1 98 ? -19.206 -1.589 37.028 1.00 92.75 98 GLU A C 1
ATOM 711 O O . GLU A 1 98 ? -18.696 -1.235 35.959 1.00 92.75 98 GLU A O 1
ATOM 716 N N . ARG A 1 99 ? -19.149 -2.851 37.467 1.00 92.06 99 ARG A N 1
ATOM 717 C CA . ARG A 1 99 ? -18.418 -3.926 36.786 1.00 92.06 99 ARG 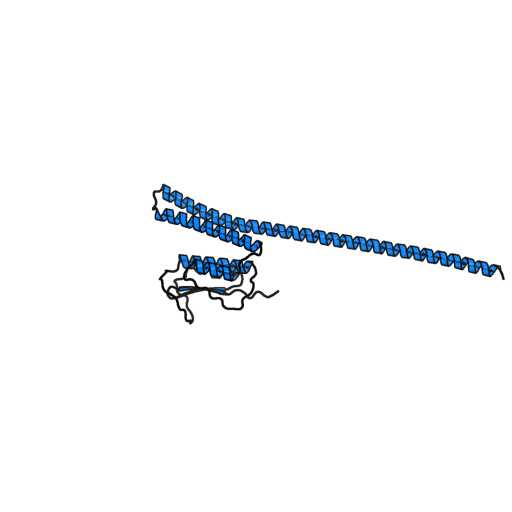A CA 1
ATOM 718 C C . ARG A 1 99 ? -18.842 -4.095 35.327 1.00 92.06 99 ARG A C 1
ATOM 720 O O . ARG A 1 99 ? -17.985 -4.362 34.489 1.00 92.06 99 ARG A O 1
ATOM 727 N N . GLU A 1 100 ? -20.129 -3.914 35.033 1.00 91.44 100 GLU A N 1
ATOM 728 C CA . GLU A 1 100 ? -20.667 -4.045 33.676 1.00 91.44 100 GLU A CA 1
ATOM 729 C C . GLU A 1 100 ? -20.089 -2.977 32.739 1.00 91.44 100 GLU A C 1
ATOM 731 O O . GLU A 1 100 ? -19.584 -3.298 31.668 1.00 91.44 100 GLU A O 1
ATOM 736 N N . GLN A 1 101 ? -20.023 -1.718 33.184 1.00 88.19 101 GLN A N 1
ATOM 737 C CA . GLN A 1 101 ? -19.475 -0.617 32.383 1.00 88.19 101 GLN A CA 1
ATOM 738 C C . GLN A 1 101 ? -17.977 -0.802 32.112 1.00 88.19 101 GLN A C 1
ATOM 740 O O . GLN A 1 101 ? -17.492 -0.513 31.018 1.00 88.19 101 GLN A O 1
ATOM 745 N N . ILE A 1 102 ? -17.226 -1.312 33.094 1.00 90.31 102 ILE A N 1
ATOM 746 C CA . ILE A 1 102 ? -15.807 -1.653 32.918 1.00 90.31 102 ILE A CA 1
ATOM 747 C C . ILE A 1 102 ? -15.667 -2.782 31.885 1.00 90.31 102 ILE A C 1
ATOM 749 O O . ILE A 1 102 ? -14.840 -2.694 30.974 1.00 90.31 102 ILE A O 1
ATOM 753 N N . HIS A 1 103 ? -16.497 -3.822 31.996 1.00 91.25 103 HIS A N 1
ATOM 754 C CA . HIS A 1 103 ? -16.497 -4.958 31.080 1.00 91.25 103 HIS A CA 1
ATOM 755 C C . HIS A 1 103 ? -16.822 -4.536 29.638 1.00 91.25 103 HIS A C 1
ATOM 757 O O . HIS A 1 103 ? -16.075 -4.890 28.725 1.00 91.25 103 HIS A O 1
ATOM 763 N N . GLU A 1 104 ? -17.844 -3.706 29.423 1.00 90.00 104 GLU A N 1
ATOM 764 C CA . GLU A 1 104 ? -18.189 -3.164 28.102 1.00 90.00 104 GLU A CA 1
ATOM 765 C C . GLU A 1 104 ? -17.012 -2.430 27.444 1.00 90.00 104 GLU A C 1
ATOM 767 O O . GLU A 1 104 ? -16.735 -2.619 26.255 1.00 90.00 104 GLU A O 1
ATOM 772 N N . ARG A 1 105 ? -16.272 -1.618 28.211 1.00 89.12 105 ARG A N 1
ATOM 773 C CA . ARG A 1 105 ? -15.104 -0.883 27.697 1.00 89.12 105 ARG A CA 1
ATOM 774 C C . ARG A 1 105 ? -13.972 -1.818 27.286 1.00 89.12 105 ARG A C 1
ATOM 776 O O . ARG A 1 105 ? -13.378 -1.613 26.226 1.00 89.12 105 ARG A O 1
ATOM 783 N N . VAL A 1 106 ? -13.711 -2.860 28.073 1.00 90.19 106 VAL A N 1
ATOM 784 C CA . VAL A 1 106 ? -12.696 -3.879 27.766 1.00 90.19 106 VAL A CA 1
ATOM 785 C C . VAL A 1 106 ? -13.091 -4.707 26.540 1.00 90.19 106 VAL A C 1
ATOM 787 O O . VAL A 1 106 ? -12.255 -4.948 25.665 1.00 90.19 106 VAL A O 1
ATOM 790 N N . VAL A 1 107 ? -14.362 -5.103 26.424 1.00 91.00 107 VAL A N 1
ATOM 791 C CA . VAL A 1 107 ? -14.873 -5.811 25.240 1.00 91.00 107 VAL A CA 1
ATOM 792 C C . VAL A 1 107 ? -14.743 -4.936 23.995 1.00 91.00 107 VAL A C 1
ATOM 794 O O . VAL A 1 107 ? -14.221 -5.401 22.983 1.00 91.00 107 VAL A O 1
ATOM 797 N N . ALA A 1 108 ? -15.126 -3.660 24.069 1.00 85.81 108 ALA A N 1
ATOM 798 C CA . ALA A 1 108 ? -14.965 -2.727 22.957 1.00 85.81 108 ALA A CA 1
ATOM 799 C C . ALA A 1 108 ? -13.491 -2.576 22.535 1.00 85.81 108 ALA A C 1
ATOM 801 O O . ALA A 1 108 ? -13.188 -2.640 21.343 1.00 85.81 108 ALA A O 1
ATOM 802 N N . ALA A 1 109 ? -12.565 -2.453 23.495 1.00 86.38 109 ALA A N 1
ATOM 803 C CA . ALA A 1 109 ? -11.126 -2.406 23.228 1.00 86.38 109 ALA A CA 1
ATOM 804 C C . ALA A 1 109 ? -10.626 -3.656 22.482 1.00 86.38 109 ALA A C 1
ATOM 806 O O . ALA A 1 109 ? -9.892 -3.551 21.498 1.00 86.38 109 ALA A O 1
ATOM 807 N N . ARG A 1 110 ? -11.068 -4.845 22.906 1.00 88.81 110 ARG A N 1
ATOM 808 C CA . ARG A 1 110 ? -10.727 -6.119 22.259 1.00 88.81 110 ARG A CA 1
ATOM 809 C C . ARG A 1 110 ? -11.288 -6.231 20.842 1.00 88.81 110 ARG A C 1
ATOM 811 O O . ARG A 1 110 ? -10.598 -6.733 19.955 1.00 88.81 110 ARG A O 1
ATOM 818 N N . GLU A 1 111 ? -12.523 -5.797 20.621 1.00 85.19 111 GLU A N 1
ATOM 819 C CA . GLU A 1 111 ? -13.142 -5.854 19.295 1.00 85.19 111 GLU A CA 1
ATOM 820 C C . GLU A 1 111 ? -12.477 -4.875 18.316 1.00 85.19 111 GLU A C 1
ATOM 822 O O . GLU A 1 111 ? -12.249 -5.241 17.165 1.00 85.19 111 GLU A O 1
ATOM 827 N N . MET A 1 112 ? -12.047 -3.693 18.775 1.00 85.44 112 MET A N 1
ATOM 828 C CA . MET A 1 112 ? -11.236 -2.779 17.955 1.00 85.44 112 MET A CA 1
ATOM 829 C C . MET A 1 112 ? -9.877 -3.381 17.583 1.00 85.44 112 MET A C 1
ATOM 831 O O . MET A 1 112 ? -9.482 -3.299 16.422 1.00 85.44 112 MET A O 1
ATOM 835 N N . ALA A 1 113 ? -9.197 -4.052 18.520 1.00 82.19 113 ALA A N 1
ATOM 836 C CA . ALA A 1 113 ? -7.937 -4.742 18.233 1.00 82.19 113 ALA A CA 1
ATOM 837 C C . ALA A 1 113 ? -8.110 -5.830 17.158 1.00 82.19 113 ALA A C 1
ATOM 839 O O . ALA A 1 113 ? -7.308 -5.951 16.231 1.00 82.19 113 ALA A O 1
ATOM 840 N N . ARG A 1 114 ? -9.191 -6.615 17.252 1.00 84.69 114 ARG A N 1
ATOM 841 C CA . ARG A 1 114 ? -9.525 -7.648 16.260 1.00 84.69 114 ARG A CA 1
ATOM 842 C C . ARG A 1 114 ? -9.858 -7.059 14.897 1.00 84.69 114 ARG A C 1
ATOM 844 O O . ARG A 1 114 ? -9.355 -7.566 13.896 1.00 84.69 114 ARG A O 1
ATOM 851 N N . GLY A 1 115 ? -10.667 -6.001 14.867 1.00 81.19 115 GLY A N 1
ATOM 852 C CA . GLY A 1 115 ? -11.014 -5.279 13.645 1.00 81.19 115 GLY A CA 1
ATOM 853 C C . GLY A 1 115 ? -9.778 -4.711 12.949 1.00 81.19 115 GLY A C 1
ATOM 854 O O . GLY A 1 115 ? -9.537 -5.031 11.788 1.00 81.19 115 GLY A O 1
ATOM 855 N N . GLY A 1 116 ? -8.930 -3.979 13.679 1.00 81.00 116 GLY A N 1
ATOM 856 C CA . GLY A 1 116 ? -7.695 -3.396 13.141 1.00 81.00 116 GLY A CA 1
ATOM 857 C C . GLY A 1 116 ? -6.714 -4.442 12.596 1.00 81.00 116 GLY A C 1
ATOM 858 O O . GLY A 1 116 ? -6.137 -4.257 11.523 1.00 81.00 116 GLY A O 1
ATOM 859 N N . LEU A 1 117 ? -6.568 -5.589 13.273 1.00 82.62 117 LEU A N 1
ATOM 860 C CA . LEU A 1 117 ? -5.753 -6.707 12.778 1.00 82.62 117 LEU A CA 1
ATOM 861 C C . LEU A 1 117 ? -6.334 -7.342 11.508 1.00 82.62 117 LEU A C 1
ATOM 863 O O . LEU A 1 117 ? -5.574 -7.697 10.605 1.00 82.62 117 LEU A O 1
ATOM 867 N N . ALA A 1 118 ? -7.658 -7.495 11.426 1.00 79.25 118 ALA A N 1
ATOM 868 C CA . ALA A 1 118 ? -8.321 -8.025 10.238 1.00 79.25 118 ALA A CA 1
ATOM 869 C C . ALA A 1 118 ? -8.166 -7.077 9.038 1.00 79.25 118 ALA A C 1
ATOM 871 O O . ALA A 1 118 ? -7.795 -7.524 7.954 1.00 79.25 118 ALA A O 1
ATOM 872 N N . GLU A 1 119 ? -8.361 -5.773 9.243 1.00 80.50 119 GLU A N 1
ATOM 873 C CA . GLU A 1 119 ? -8.161 -4.749 8.211 1.00 80.50 119 GLU A CA 1
ATOM 874 C C . GLU A 1 119 ? -6.706 -4.698 7.734 1.00 80.50 119 GLU A C 1
ATOM 876 O O . GLU A 1 119 ? -6.452 -4.679 6.529 1.00 80.50 119 GLU A O 1
ATOM 881 N N . THR A 1 120 ? -5.744 -4.784 8.658 1.00 77.88 120 THR A N 1
ATOM 882 C CA . THR A 1 120 ? -4.312 -4.832 8.325 1.00 77.88 120 THR A CA 1
ATOM 883 C C . THR A 1 120 ? -3.970 -6.071 7.496 1.00 77.88 120 THR A C 1
ATOM 885 O O . THR A 1 120 ? -3.287 -5.971 6.476 1.00 77.88 120 THR A O 1
ATOM 888 N N . ARG A 1 121 ? -4.470 -7.253 7.888 1.00 76.56 121 ARG A N 1
ATOM 889 C CA . ARG A 1 121 ? -4.284 -8.488 7.107 1.00 76.56 121 ARG A CA 1
ATOM 890 C C . ARG A 1 121 ? -4.902 -8.367 5.722 1.00 76.56 121 ARG A C 1
ATOM 892 O O . ARG A 1 121 ? -4.272 -8.768 4.754 1.00 76.56 121 ARG A O 1
ATOM 899 N N . GLN A 1 122 ? -6.087 -7.777 5.615 1.00 72.38 122 GLN A N 1
ATOM 900 C CA . GLN A 1 122 ? -6.755 -7.582 4.334 1.00 72.38 122 GLN A CA 1
ATOM 901 C C . GLN A 1 122 ? -5.983 -6.620 3.418 1.00 72.38 122 GLN A C 1
ATOM 903 O O . GLN A 1 122 ? -5.861 -6.897 2.225 1.00 72.38 122 GLN A O 1
ATOM 908 N N . ALA A 1 123 ? -5.443 -5.522 3.956 1.00 72.56 123 ALA A N 1
ATOM 909 C CA . ALA A 1 123 ? -4.588 -4.601 3.205 1.00 72.56 123 ALA A CA 1
ATOM 910 C C . ALA A 1 123 ? -3.325 -5.312 2.681 1.00 72.56 123 ALA A C 1
ATOM 912 O O . ALA A 1 123 ? -2.962 -5.165 1.515 1.00 72.56 123 ALA A O 1
ATOM 913 N N . LEU A 1 124 ? -2.711 -6.169 3.503 1.00 71.75 124 LEU A N 1
ATOM 914 C CA . LEU A 1 124 ? -1.563 -6.989 3.103 1.00 71.75 124 LEU A CA 1
ATOM 915 C C . LEU A 1 124 ? -1.923 -8.067 2.066 1.00 71.75 124 LEU A C 1
ATOM 917 O O . LEU A 1 124 ? -1.167 -8.269 1.119 1.00 71.75 124 LEU A O 1
ATOM 921 N N . SER A 1 125 ? -3.066 -8.744 2.201 1.00 68.44 125 SER A N 1
ATOM 922 C CA . SER A 1 125 ? -3.544 -9.730 1.219 1.00 68.44 125 SER A CA 1
ATOM 923 C C . SER A 1 125 ? -3.861 -9.087 -0.132 1.00 68.44 125 SER A C 1
ATOM 925 O O . SER A 1 125 ? -3.547 -9.665 -1.170 1.00 68.44 125 SER A O 1
ATOM 927 N N . ALA A 1 126 ? -4.419 -7.870 -0.135 1.00 65.94 126 ALA A N 1
ATOM 928 C CA . ALA A 1 126 ? -4.614 -7.082 -1.353 1.00 65.94 126 ALA A CA 1
ATOM 929 C C . ALA A 1 126 ? -3.294 -6.801 -2.077 1.00 65.94 126 ALA A C 1
ATOM 931 O O . ALA A 1 126 ? -3.230 -6.949 -3.294 1.00 65.94 126 ALA A O 1
ATOM 932 N N . LEU A 1 127 ? -2.234 -6.479 -1.332 1.00 63.88 127 LEU A N 1
ATOM 933 C CA . LEU A 1 127 ? -0.903 -6.243 -1.893 1.00 63.88 127 LEU A CA 1
ATOM 934 C C . LEU A 1 127 ? -0.277 -7.509 -2.499 1.00 63.88 127 LEU A C 1
ATOM 936 O O . LEU A 1 127 ? 0.468 -7.428 -3.470 1.00 63.88 127 LEU A O 1
ATOM 940 N N . ARG A 1 128 ? -0.577 -8.684 -1.935 1.00 61.28 128 ARG A N 1
ATOM 941 C CA . ARG A 1 128 ? -0.073 -9.978 -2.428 1.00 61.28 128 ARG A CA 1
ATOM 942 C C . ARG A 1 128 ? -0.849 -10.520 -3.629 1.00 61.28 128 ARG A C 1
ATOM 944 O O . ARG A 1 128 ? -0.444 -11.526 -4.195 1.00 61.28 128 ARG A O 1
ATOM 951 N N . GLY A 1 129 ? -1.964 -9.887 -4.008 1.00 58.81 129 GLY A N 1
ATOM 952 C CA . GLY A 1 129 ? -2.893 -10.447 -4.996 1.00 58.81 129 GLY A CA 1
ATOM 953 C C . GLY A 1 129 ? -3.626 -11.699 -4.493 1.00 58.81 129 GLY A C 1
ATOM 954 O O . GLY A 1 129 ? -4.284 -12.382 -5.268 1.00 58.81 129 GLY A O 1
ATOM 955 N N . GLU A 1 130 ? -3.545 -11.983 -3.192 1.00 56.72 130 GLU A N 1
ATOM 956 C CA . GLU A 1 130 ? -4.118 -13.155 -2.519 1.00 56.72 130 GLU A CA 1
ATOM 957 C C . GLU A 1 130 ? -5.440 -12.791 -1.830 1.00 56.72 130 GLU A C 1
ATOM 959 O O . GLU A 1 130 ? -5.737 -13.236 -0.719 1.00 56.72 130 GLU A O 1
ATOM 964 N N . LEU A 1 131 ? -6.238 -11.907 -2.434 1.00 58.91 131 LEU A N 1
ATOM 965 C CA . LEU A 1 131 ? -7.567 -11.640 -1.900 1.00 58.91 131 LEU A CA 1
ATOM 966 C C . LEU A 1 131 ? -8.423 -12.886 -2.102 1.00 58.91 131 LEU A C 1
ATOM 968 O O . LEU A 1 131 ? -8.670 -13.286 -3.239 1.00 58.91 131 LEU A O 1
ATOM 972 N N . THR A 1 132 ? -8.937 -13.443 -1.003 1.00 61.19 132 THR A N 1
ATOM 973 C CA . THR A 1 132 ? -10.066 -14.379 -1.049 1.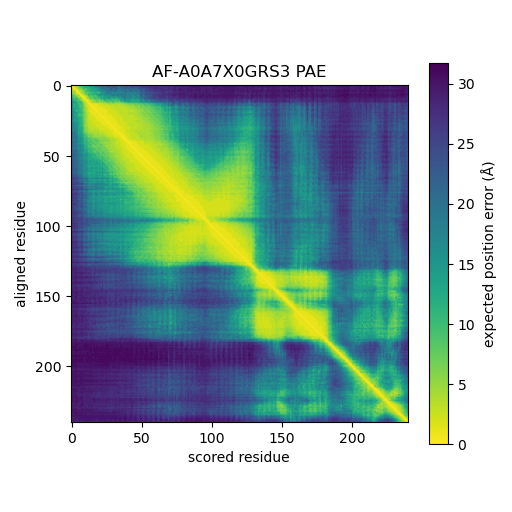00 61.19 132 THR A CA 1
ATOM 974 C C . THR A 1 132 ? -11.129 -13.782 -1.971 1.00 61.19 132 THR A C 1
ATOM 976 O O . THR A 1 132 ? -11.372 -12.574 -1.861 1.00 61.19 132 THR A O 1
ATOM 979 N N . PRO A 1 133 ? -11.765 -14.542 -2.872 1.00 68.19 133 PRO A N 1
ATOM 980 C CA . PRO A 1 133 ? -12.866 -14.039 -3.681 1.00 68.19 133 PRO 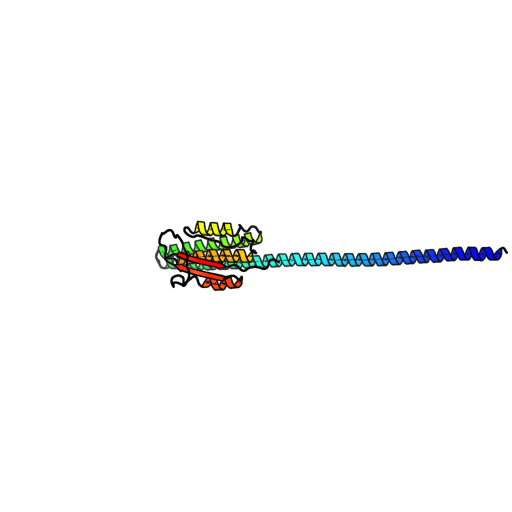A CA 1
ATOM 981 C C . PRO A 1 133 ? -13.863 -13.223 -2.843 1.00 68.19 133 PRO A C 1
ATOM 983 O O . PRO A 1 133 ? -14.147 -13.531 -1.685 1.00 68.19 133 PRO A O 1
ATOM 986 N N . LEU A 1 134 ? -14.352 -12.108 -3.397 1.00 67.38 134 LEU A N 1
ATOM 987 C CA . LEU A 1 134 ? -15.264 -11.202 -2.683 1.00 67.38 134 LEU A CA 1
ATOM 988 C C . LEU A 1 134 ? -16.504 -11.936 -2.154 1.00 67.38 134 LEU A C 1
ATOM 990 O O . LEU A 1 134 ? -17.002 -11.600 -1.086 1.00 67.38 134 LEU A O 1
ATOM 994 N N . GLU A 1 135 ? -16.966 -12.939 -2.891 1.00 67.94 135 GLU A N 1
ATOM 995 C CA . GLU A 1 135 ? -18.081 -13.804 -2.512 1.00 67.94 135 GLU A CA 1
ATOM 996 C C . GLU A 1 135 ? -17.807 -14.597 -1.231 1.00 67.94 135 GLU A C 1
ATOM 998 O O . GLU A 1 135 ? -18.631 -14.558 -0.320 1.00 67.94 135 GLU A O 1
ATOM 1003 N N . ASP A 1 136 ? -16.636 -15.219 -1.108 1.00 69.81 136 ASP A N 1
ATOM 1004 C CA . ASP A 1 136 ? -16.273 -16.018 0.065 1.00 69.81 136 ASP A CA 1
ATOM 1005 C C . ASP A 1 136 ? -16.226 -15.155 1.323 1.00 69.81 136 ASP A C 1
ATOM 1007 O O . ASP A 1 136 ? -16.795 -15.510 2.351 1.00 69.81 136 ASP A O 1
ATOM 1011 N N . PHE A 1 137 ? -15.656 -13.954 1.219 1.00 76.25 137 PHE A N 1
ATOM 1012 C CA . PHE A 1 137 ? -15.659 -13.001 2.326 1.00 76.25 137 PHE A CA 1
ATOM 1013 C C . PHE A 1 137 ? -17.065 -12.562 2.734 1.00 76.25 137 PHE A C 1
ATOM 1015 O O . PHE A 1 137 ? -17.355 -12.435 3.921 1.00 76.25 137 PHE A O 1
ATOM 1022 N N . LEU A 1 138 ? -17.938 -12.285 1.763 1.00 73.62 138 LEU A N 1
ATOM 1023 C CA . LEU A 1 138 ? -19.313 -11.883 2.053 1.00 73.62 138 LEU A CA 1
ATOM 1024 C C . LEU A 1 138 ? -20.085 -13.030 2.723 1.00 73.62 138 LEU A C 1
ATOM 1026 O O . LEU A 1 138 ? -20.835 -12.784 3.668 1.00 73.62 138 LEU A O 1
ATOM 1030 N N . ASN A 1 139 ? -19.850 -14.270 2.293 1.00 74.44 139 ASN A N 1
ATOM 1031 C CA . ASN A 1 139 ? -20.435 -15.467 2.893 1.00 74.44 139 ASN A CA 1
ATOM 1032 C C . ASN A 1 139 ? -19.923 -15.705 4.322 1.00 74.44 139 ASN A C 1
ATOM 1034 O O . ASN A 1 139 ? -20.724 -15.979 5.219 1.00 74.44 139 ASN A O 1
ATOM 1038 N N . GLU A 1 140 ? -18.619 -15.552 4.565 1.00 76.25 140 GLU A N 1
ATOM 1039 C CA . GLU A 1 140 ? -18.030 -15.632 5.908 1.00 76.25 140 GLU A CA 1
ATOM 1040 C C . GLU A 1 140 ? -18.588 -14.548 6.832 1.00 76.25 140 GLU A C 1
ATOM 1042 O O . GLU A 1 140 ? -18.981 -14.834 7.964 1.00 76.25 140 GLU A O 1
ATOM 1047 N N . LEU A 1 141 ? -18.687 -13.310 6.339 1.00 74.38 141 LEU A N 1
ATOM 1048 C CA . LEU A 1 141 ? -19.199 -12.174 7.102 1.00 74.38 141 LEU A CA 1
ATOM 1049 C C . LEU A 1 141 ? -20.660 -12.386 7.534 1.00 74.38 141 LEU A C 1
ATOM 1051 O O . LEU A 1 141 ? -21.022 -12.063 8.664 1.00 74.38 141 LEU A O 1
ATOM 1055 N N . VAL A 1 142 ? -21.491 -12.958 6.659 1.00 76.69 142 VAL A N 1
ATOM 1056 C CA . VAL A 1 142 ? -22.884 -13.324 6.966 1.00 76.69 142 VAL A CA 1
ATOM 1057 C C . VAL A 1 142 ? -22.966 -14.486 7.944 1.00 76.69 142 VAL A C 1
ATOM 1059 O O . VAL A 1 142 ? -23.736 -14.430 8.904 1.00 76.69 142 VAL A O 1
ATOM 1062 N N . SER A 1 143 ? -22.160 -15.523 7.720 1.00 74.62 143 SER A N 1
ATOM 1063 C CA . SER A 1 143 ? -22.134 -16.714 8.572 1.00 74.62 143 SER A CA 1
ATOM 1064 C C . SER A 1 143 ? -21.729 -16.358 10.002 1.00 74.62 143 SER A C 1
ATOM 1066 O O . SER A 1 143 ? -22.344 -16.829 10.955 1.00 74.62 143 SER A O 1
ATOM 1068 N N . ALA A 1 144 ? -20.754 -15.458 10.158 1.00 72.25 144 ALA A N 1
ATOM 1069 C CA . ALA A 1 144 ? -20.320 -14.947 11.454 1.00 72.25 144 ALA A CA 1
ATOM 1070 C C . ALA A 1 144 ? -21.382 -14.083 12.159 1.00 72.25 144 ALA A C 1
ATOM 1072 O O . ALA A 1 144 ? -21.357 -13.961 13.383 1.00 72.25 144 ALA A O 1
ATOM 1073 N N . ALA A 1 145 ? -22.300 -13.469 11.410 1.00 69.19 145 ALA A N 1
ATOM 1074 C CA . ALA A 1 145 ? -23.327 -12.599 11.969 1.00 69.19 145 ALA A CA 1
ATOM 1075 C C . ALA A 1 145 ? -24.527 -13.350 12.556 1.00 69.19 145 ALA A C 1
ATOM 1077 O O . ALA A 1 145 ? -25.106 -12.875 13.529 1.00 69.19 145 ALA A O 1
ATOM 1078 N N . GLY A 1 146 ? -24.900 -14.487 11.958 1.00 62.59 146 GLY A N 1
ATOM 1079 C CA . GLY A 1 146 ? -26.108 -15.240 12.297 1.00 62.59 146 GLY A CA 1
ATOM 1080 C C . GLY A 1 146 ? -27.402 -14.499 11.922 1.00 62.59 146 GLY A C 1
ATOM 1081 O O . GLY A 1 146 ? -27.719 -13.447 12.467 1.00 62.59 146 GLY A O 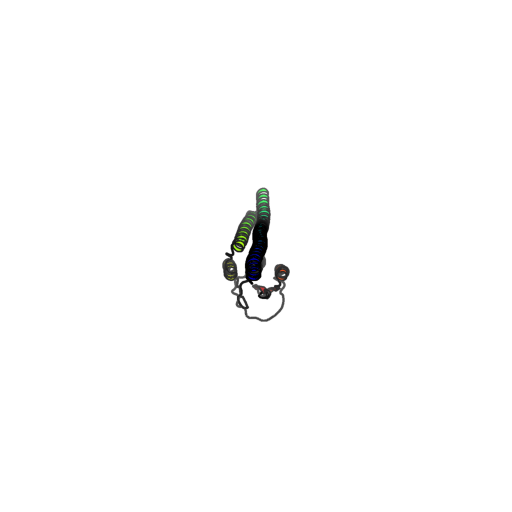1
ATOM 1082 N N . GLY A 1 147 ? -28.187 -15.050 10.989 1.00 66.50 147 GLY A N 1
ATOM 1083 C CA . GLY A 1 147 ? -29.495 -14.486 10.608 1.00 66.50 147 GLY A CA 1
ATOM 1084 C C . GLY A 1 147 ? -29.458 -13.330 9.597 1.00 66.50 147 GLY A C 1
ATOM 1085 O O . GLY A 1 147 ? -30.481 -12.684 9.380 1.00 66.50 147 GLY A O 1
ATOM 1086 N N . ALA A 1 148 ? -28.310 -13.074 8.966 1.00 66.69 148 ALA A N 1
ATOM 1087 C CA . ALA A 1 148 ? -28.211 -12.216 7.786 1.00 66.69 148 ALA A CA 1
ATOM 1088 C C . ALA A 1 148 ? -28.296 -13.060 6.498 1.00 66.69 148 ALA A C 1
ATOM 1090 O O . ALA A 1 148 ? -27.916 -14.228 6.493 1.00 66.69 148 ALA A O 1
ATOM 1091 N N . GLU A 1 149 ? -28.772 -12.472 5.401 1.00 66.75 149 GLU A N 1
ATOM 1092 C CA . GLU A 1 149 ? -28.783 -13.097 4.072 1.00 66.75 149 GLU A CA 1
ATOM 1093 C C . GLU A 1 149 ? -28.234 -12.099 3.044 1.00 66.75 149 GLU A C 1
ATOM 1095 O O . GLU A 1 149 ? -28.571 -10.911 3.079 1.00 66.75 149 GLU A O 1
ATOM 1100 N N . ILE A 1 150 ? -27.381 -12.571 2.130 1.00 67.00 150 ILE A N 1
ATOM 1101 C CA . ILE A 1 150 ? -26.870 -11.780 1.005 1.00 67.00 150 ILE A CA 1
ATOM 1102 C C . ILE A 1 150 ? -27.432 -12.342 -0.296 1.00 67.00 150 ILE A C 1
ATOM 1104 O O . ILE A 1 150 ? -27.198 -13.493 -0.650 1.00 67.00 150 ILE A O 1
ATOM 1108 N N . THR A 1 151 ? -28.110 -11.484 -1.056 1.00 62.59 151 THR A N 1
ATOM 1109 C CA . THR A 1 151 ? -28.598 -11.793 -2.403 1.00 62.59 151 THR A CA 1
ATOM 1110 C C . THR A 1 151 ? -27.926 -10.885 -3.429 1.00 62.59 151 THR A C 1
ATOM 1112 O O . THR A 1 151 ? -28.104 -9.664 -3.394 1.00 62.59 151 THR A O 1
ATOM 1115 N N . GLY A 1 152 ? -27.175 -11.469 -4.364 1.00 63.91 152 GLY A N 1
ATOM 1116 C CA . GLY A 1 152 ? -26.596 -10.764 -5.511 1.00 63.91 152 GLY A CA 1
ATOM 1117 C C . GLY A 1 152 ? -27.498 -10.853 -6.744 1.00 63.91 152 GLY A C 1
ATOM 1118 O O . GLY A 1 152 ? -28.044 -11.912 -7.035 1.00 63.91 152 GLY A O 1
ATOM 1119 N N . THR A 1 153 ? -27.643 -9.756 -7.492 1.00 56.19 153 THR A N 1
ATOM 1120 C CA . THR A 1 153 ? -28.325 -9.756 -8.801 1.00 56.19 153 THR A CA 1
ATOM 1121 C C . THR A 1 153 ? -27.394 -9.192 -9.876 1.00 56.19 153 THR A C 1
ATOM 1123 O O . THR A 1 153 ? -26.802 -8.130 -9.683 1.00 56.19 153 THR A O 1
ATOM 1126 N N . GLY A 1 154 ? -27.260 -9.898 -11.005 1.00 60.91 154 GLY A N 1
ATOM 1127 C CA . GLY A 1 154 ? -26.396 -9.524 -12.136 1.00 60.91 154 GLY A CA 1
ATOM 1128 C C . GLY A 1 154 ? -25.308 -10.556 -12.460 1.00 60.91 154 GLY A C 1
ATOM 1129 O O . GLY A 1 154 ? -25.133 -11.532 -11.734 1.00 60.91 154 GLY A O 1
ATOM 1130 N N . GLU A 1 155 ? -24.586 -10.339 -13.564 1.00 45.81 155 GLU A N 1
ATOM 1131 C CA . GLU A 1 155 ? -23.454 -11.189 -13.955 1.00 45.81 155 GLU A CA 1
ATOM 1132 C C . GLU A 1 155 ? -22.252 -10.997 -13.026 1.00 45.81 155 GLU A C 1
ATOM 1134 O O . GLU A 1 155 ? -21.891 -9.872 -12.660 1.00 45.81 155 GLU A O 1
ATOM 1139 N N . ARG A 1 156 ? -21.619 -12.118 -12.662 1.00 59.25 156 ARG A N 1
ATOM 1140 C CA . ARG A 1 156 ? -20.401 -12.131 -11.850 1.00 59.25 156 ARG A CA 1
ATOM 1141 C C . ARG A 1 156 ? -19.232 -11.639 -12.694 1.00 59.25 156 ARG A C 1
ATOM 1143 O O . ARG A 1 156 ? -18.992 -12.149 -13.783 1.00 59.25 156 ARG A O 1
ATOM 1150 N N . ARG A 1 157 ? -18.482 -10.674 -12.169 1.00 58.56 157 ARG A N 1
ATOM 1151 C CA . ARG A 1 157 ? -17.234 -10.210 -12.778 1.00 58.56 157 ARG A CA 1
ATOM 1152 C C . ARG A 1 157 ? -16.184 -9.956 -11.711 1.00 58.56 157 ARG A C 1
ATOM 1154 O O . ARG A 1 157 ? -16.525 -9.532 -10.604 1.00 58.56 157 ARG A O 1
ATOM 1161 N N . ALA A 1 158 ? -14.920 -10.143 -12.075 1.00 57.66 158 ALA A N 1
ATOM 1162 C CA . ALA A 1 158 ? -13.812 -9.655 -11.271 1.00 57.66 158 ALA A CA 1
ATOM 1163 C C . ALA A 1 158 ? -13.942 -8.132 -11.111 1.00 57.66 158 ALA A C 1
ATOM 1165 O O . ALA A 1 158 ? -14.189 -7.400 -12.074 1.00 57.66 158 ALA A O 1
ATOM 1166 N N . LEU A 1 159 ? -13.844 -7.663 -9.871 1.00 61.44 159 LEU A N 1
ATOM 1167 C CA . LEU A 1 159 ? -13.827 -6.243 -9.555 1.00 61.44 159 LEU A CA 1
ATOM 1168 C C . LEU A 1 159 ? -12.375 -5.809 -9.334 1.00 61.44 159 LEU A C 1
ATOM 1170 O O . LEU A 1 159 ? -11.636 -6.554 -8.687 1.00 61.44 159 LEU A O 1
ATOM 1174 N N . PRO A 1 160 ? -11.986 -4.604 -9.792 1.00 62.41 160 PRO A N 1
ATOM 1175 C CA . PRO A 1 160 ? -10.721 -3.994 -9.394 1.00 62.41 160 PRO A CA 1
ATOM 1176 C C . PRO A 1 160 ? -10.550 -4.017 -7.869 1.00 62.41 160 PRO A C 1
ATOM 1178 O O . PRO A 1 160 ? -11.543 -3.950 -7.130 1.00 62.41 160 PRO A O 1
ATOM 1181 N N . THR A 1 161 ? -9.310 -4.114 -7.392 1.00 61.00 161 THR A N 1
ATOM 1182 C CA . THR A 1 161 ? -8.970 -4.251 -5.966 1.00 61.00 161 THR A CA 1
ATOM 1183 C C . THR A 1 161 ? -9.642 -3.178 -5.107 1.00 61.00 161 THR A C 1
ATOM 1185 O O . THR A 1 161 ? -10.226 -3.483 -4.065 1.00 61.00 161 THR A O 1
ATOM 1188 N N . GLU A 1 162 ? -9.664 -1.937 -5.584 1.00 56.41 162 GLU A N 1
ATOM 1189 C CA . GLU A 1 162 ? -10.244 -0.781 -4.900 1.00 56.41 162 GLU A CA 1
ATOM 1190 C C . GLU A 1 162 ? -11.765 -0.927 -4.747 1.00 56.41 162 GLU A C 1
ATOM 1192 O O . GLU A 1 162 ? -12.325 -0.677 -3.675 1.00 56.41 162 GLU A O 1
ATOM 1197 N N . ALA A 1 163 ? -12.443 -1.393 -5.802 1.00 62.41 163 ALA A N 1
ATOM 1198 C CA . ALA A 1 163 ? -13.880 -1.649 -5.784 1.00 62.41 163 ALA A CA 1
ATOM 1199 C C . ALA A 1 163 ? -14.225 -2.826 -4.859 1.00 62.41 163 ALA A C 1
ATOM 1201 O O . ALA A 1 163 ? -15.176 -2.739 -4.081 1.00 62.41 163 ALA A O 1
ATOM 1202 N N . SER A 1 164 ? -13.422 -3.893 -4.884 1.00 64.75 164 SER A N 1
ATOM 1203 C CA . SER A 1 164 ? -13.568 -5.034 -3.975 1.00 64.75 164 SER A CA 1
ATOM 1204 C C . SER A 1 164 ? -13.434 -4.606 -2.511 1.00 64.75 164 SER A C 1
ATOM 1206 O O . SER A 1 164 ? -14.284 -4.944 -1.688 1.00 64.75 164 SER A O 1
ATOM 1208 N N . GLN A 1 165 ? -12.421 -3.807 -2.169 1.00 64.19 165 GLN A N 1
ATOM 1209 C CA . GLN A 1 165 ? -12.238 -3.287 -0.810 1.00 64.19 165 GLN A CA 1
ATOM 1210 C C . GLN A 1 165 ? -13.366 -2.343 -0.374 1.00 64.19 165 GLN A C 1
ATOM 1212 O O . GLN A 1 165 ? -13.770 -2.362 0.791 1.00 64.19 165 GLN A O 1
ATOM 1217 N N . ALA A 1 166 ? -13.885 -1.512 -1.282 1.00 63.31 166 ALA A N 1
ATOM 1218 C CA . ALA A 1 166 ? -15.016 -0.638 -0.988 1.00 63.31 166 ALA A CA 1
ATOM 1219 C C . ALA A 1 166 ? -16.276 -1.442 -0.631 1.00 63.31 166 ALA A C 1
ATOM 1221 O O . ALA A 1 166 ? -16.956 -1.110 0.340 1.00 63.31 166 ALA A O 1
ATOM 1222 N N . VAL A 1 167 ? -16.552 -2.532 -1.359 1.00 68.44 167 VAL A N 1
ATOM 1223 C CA . VAL A 1 167 ? -17.680 -3.429 -1.059 1.00 68.44 167 VAL A CA 1
ATOM 1224 C C . VAL A 1 167 ? -17.505 -4.111 0.293 1.00 68.44 167 VAL A C 1
ATOM 1226 O O . VAL A 1 167 ? -18.452 -4.143 1.074 1.00 68.44 167 VAL A O 1
ATOM 1229 N N . ARG A 1 168 ? -16.301 -4.605 0.607 1.00 72.75 168 ARG A N 1
ATOM 1230 C CA . ARG A 1 168 ? -16.019 -5.249 1.903 1.00 72.75 168 ARG A CA 1
ATOM 1231 C C . ARG A 1 168 ? -16.281 -4.312 3.075 1.00 72.75 168 ARG A C 1
ATOM 1233 O O . ARG A 1 168 ? -17.033 -4.667 3.979 1.00 72.75 168 ARG A O 1
ATOM 1240 N N . ARG A 1 169 ? -15.736 -3.093 3.006 1.00 71.75 169 ARG A N 1
ATOM 1241 C CA . ARG A 1 169 ? -15.952 -2.054 4.024 1.00 71.75 169 ARG A CA 1
ATOM 1242 C C . ARG A 1 169 ? -17.428 -1.688 4.153 1.00 71.75 169 ARG A C 1
ATOM 1244 O O . ARG A 1 169 ? -17.937 -1.576 5.262 1.00 71.75 169 ARG A O 1
ATOM 1251 N N . ALA A 1 170 ? -18.134 -1.539 3.030 1.00 67.81 170 ALA A N 1
ATOM 1252 C CA . ALA A 1 170 ? -19.565 -1.251 3.038 1.00 67.81 170 ALA A CA 1
ATOM 1253 C C . ALA A 1 170 ? -20.383 -2.377 3.693 1.00 67.81 170 ALA A C 1
ATOM 1255 O O . ALA A 1 170 ? -21.301 -2.088 4.455 1.00 67.81 170 ALA A O 1
ATOM 1256 N N . ALA A 1 171 ? -20.041 -3.641 3.429 1.00 70.31 171 ALA A N 1
ATOM 1257 C CA . ALA A 1 171 ? -20.717 -4.798 4.008 1.00 70.31 171 ALA A CA 1
ATOM 1258 C C . ALA A 1 171 ? -20.467 -4.921 5.521 1.00 70.31 171 ALA A C 1
ATOM 1260 O O . ALA A 1 171 ? -21.417 -5.101 6.280 1.00 70.31 171 ALA A O 1
ATOM 1261 N N . GLN A 1 172 ? -19.216 -4.761 5.968 1.00 73.69 172 GLN A N 1
ATOM 1262 C CA . GLN A 1 172 ? -18.858 -4.769 7.394 1.00 73.69 172 GLN A CA 1
ATOM 1263 C C . GLN A 1 172 ? -19.572 -3.656 8.163 1.00 73.69 172 GLN A C 1
ATOM 1265 O O . GLN A 1 172 ? -20.170 -3.909 9.205 1.00 73.69 172 GLN A O 1
ATOM 1270 N N . GLU A 1 173 ? -19.562 -2.438 7.624 1.00 66.94 173 GLU A N 1
ATOM 1271 C CA . GLU A 1 173 ? -20.219 -1.282 8.233 1.00 66.94 173 GLU A CA 1
ATOM 1272 C C . GLU A 1 173 ? -21.743 -1.443 8.257 1.00 66.94 173 GLU A C 1
ATOM 1274 O O . GLU A 1 173 ? -22.388 -1.162 9.265 1.00 66.94 173 GLU A O 1
ATOM 1279 N N . ALA A 1 174 ? -22.339 -1.935 7.166 1.00 65.75 174 ALA A N 1
ATOM 1280 C CA . ALA A 1 174 ? -23.766 -2.239 7.122 1.00 65.75 174 ALA A CA 1
ATOM 1281 C C . ALA A 1 174 ? -24.145 -3.246 8.213 1.00 65.75 174 ALA A C 1
ATOM 1283 O O . ALA A 1 174 ? -25.118 -3.030 8.935 1.00 65.75 174 ALA A O 1
ATOM 1284 N N . LEU A 1 175 ? -23.351 -4.305 8.376 1.00 69.06 175 LEU A N 1
ATOM 1285 C CA . LEU A 1 175 ? -23.589 -5.319 9.391 1.00 69.06 175 LEU A CA 1
ATOM 1286 C C . LEU A 1 175 ? -23.399 -4.774 10.810 1.00 69.06 175 LEU A C 1
ATOM 1288 O O . LEU A 1 175 ? -24.232 -5.021 11.681 1.00 69.06 175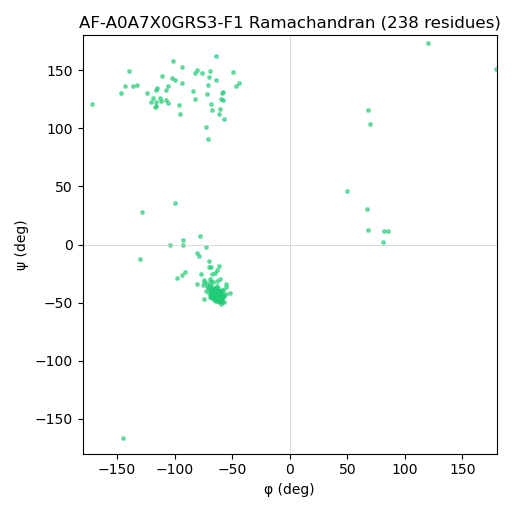 LEU A O 1
ATOM 1292 N N . ALA A 1 176 ? -22.348 -3.986 11.039 1.00 64.31 176 ALA A N 1
ATOM 1293 C CA . ALA A 1 176 ? -22.120 -3.313 12.311 1.00 64.31 176 ALA A CA 1
ATOM 1294 C C . ALA A 1 176 ? -23.288 -2.382 12.670 1.00 64.31 176 ALA A C 1
ATOM 1296 O O . ALA A 1 176 ? -23.710 -2.348 13.823 1.00 64.31 176 ALA A O 1
ATOM 1297 N N . ASN A 1 177 ? -23.852 -1.679 11.686 1.00 65.56 177 ASN A N 1
ATOM 1298 C CA . ASN A 1 177 ? -25.001 -0.797 11.877 1.00 65.56 177 ASN A CA 1
ATOM 1299 C C . ASN A 1 177 ? -26.290 -1.567 12.162 1.00 65.56 177 ASN A C 1
ATOM 1301 O O . ASN A 1 177 ? -27.021 -1.192 13.077 1.00 65.56 177 ASN A O 1
ATOM 1305 N N . VAL A 1 178 ? -26.549 -2.674 11.460 1.00 64.94 178 VAL A N 1
ATOM 1306 C CA . VAL A 1 178 ? -27.651 -3.586 11.809 1.00 64.94 178 VAL A CA 1
ATOM 1307 C C . VAL A 1 178 ? -27.483 -4.071 13.249 1.00 64.94 178 VAL A C 1
ATOM 1309 O O . VAL A 1 178 ? -28.424 -3.993 14.029 1.00 64.94 178 VAL A O 1
ATOM 1312 N N . ARG A 1 179 ? -26.266 -4.451 13.650 1.00 65.88 179 ARG A N 1
ATOM 1313 C CA . ARG A 1 179 ? -25.974 -4.922 15.009 1.00 65.88 179 ARG A CA 1
ATOM 1314 C C . ARG A 1 179 ? -26.046 -3.828 16.088 1.00 65.88 179 ARG A C 1
ATOM 1316 O O . ARG A 1 179 ? -26.131 -4.116 17.273 1.00 65.88 179 ARG A O 1
ATOM 1323 N N . LYS A 1 180 ? -25.967 -2.554 15.726 1.00 59.62 180 LYS A N 1
ATOM 1324 C CA . LYS A 1 180 ? -26.094 -1.453 16.694 1.00 59.62 180 LYS A CA 1
ATOM 1325 C C . LYS A 1 180 ? -27.525 -0.940 16.807 1.00 59.62 180 LYS A C 1
ATOM 1327 O O . LYS A 1 180 ? -27.880 -0.377 17.837 1.00 59.62 180 LYS A O 1
ATOM 1332 N N . HIS A 1 181 ? -28.326 -1.094 15.752 1.00 59.97 181 HIS A N 1
ATOM 1333 C CA . HIS A 1 181 ? -29.570 -0.339 15.601 1.00 59.97 181 HIS A CA 1
ATOM 1334 C C . HIS A 1 181 ? -30.806 -1.180 15.265 1.00 59.97 181 HIS A C 1
ATOM 1336 O O . HIS A 1 181 ? -31.912 -0.655 15.361 1.00 59.97 181 HIS A O 1
ATOM 1342 N N . ALA A 1 182 ? -30.671 -2.452 14.879 1.00 54.56 182 ALA A N 1
ATOM 1343 C CA . ALA A 1 182 ? -31.829 -3.303 14.625 1.00 54.56 182 ALA A CA 1
ATOM 1344 C C . ALA A 1 182 ? -32.366 -3.892 15.947 1.00 54.56 182 ALA A C 1
ATOM 1346 O O . ALA A 1 182 ? -31.616 -4.542 16.676 1.00 54.56 182 ALA A O 1
ATOM 1347 N N . PRO A 1 183 ? -33.660 -3.708 16.271 1.00 46.84 183 PRO A N 1
ATOM 1348 C CA . PRO A 1 183 ? -34.285 -4.382 17.400 1.00 46.84 183 PRO A CA 1
ATOM 1349 C C . PRO A 1 183 ? -34.490 -5.861 17.047 1.00 46.84 183 PRO A C 1
ATOM 1351 O O . PRO A 1 183 ? -35.412 -6.222 16.320 1.00 46.84 183 PRO A O 1
ATOM 1354 N N . TRP A 1 184 ? -33.614 -6.731 17.538 1.00 47.09 184 TRP A N 1
ATOM 1355 C CA . TRP A 1 184 ? -33.691 -8.180 17.329 1.00 47.09 184 TRP A CA 1
ATOM 1356 C C . TRP A 1 184 ? -34.981 -8.743 17.927 1.00 47.09 184 TRP A C 1
ATOM 1358 O O . TRP A 1 184 ? -35.147 -8.804 19.146 1.00 47.09 184 TRP A O 1
ATOM 1368 N N . ARG A 1 185 ? -35.882 -9.221 17.069 1.00 39.44 185 ARG A N 1
ATOM 1369 C CA . ARG A 1 185 ? -36.868 -10.236 17.443 1.00 39.44 185 ARG A CA 1
ATOM 1370 C C . ARG A 1 185 ? -36.579 -11.476 16.612 1.00 39.44 185 ARG A C 1
ATOM 1372 O O . ARG A 1 185 ? -36.519 -11.410 15.391 1.00 39.44 185 ARG A O 1
ATOM 1379 N N . GLN A 1 186 ? -36.338 -12.583 17.305 1.00 37.44 186 GLN A N 1
ATOM 1380 C CA . GLN A 1 186 ? -36.125 -13.903 16.725 1.00 37.44 186 GLN A CA 1
ATOM 1381 C C . GLN A 1 186 ? -37.348 -14.275 15.877 1.00 37.44 186 GLN A C 1
ATOM 1383 O O . GLN A 1 186 ? -38.427 -14.518 16.412 1.00 37.44 186 GLN A O 1
ATOM 1388 N N . GLY A 1 187 ? -37.200 -14.267 14.558 1.00 35.22 187 GLY A N 1
ATOM 1389 C CA . GLY A 1 187 ? -38.261 -14.632 13.630 1.00 35.22 187 GLY A CA 1
ATOM 1390 C C . GLY A 1 187 ? -37.712 -14.703 12.213 1.00 35.22 187 GLY A C 1
ATOM 1391 O O . GLY A 1 187 ? -37.139 -13.740 11.713 1.00 35.22 187 GLY A O 1
ATOM 1392 N N . THR A 1 188 ? -37.840 -15.868 11.592 1.00 37.84 188 THR A N 1
ATOM 1393 C CA . THR A 1 188 ? -37.426 -16.162 10.217 1.00 37.84 188 THR A CA 1
ATOM 1394 C C . THR A 1 188 ? -38.121 -15.230 9.213 1.00 37.84 188 THR A C 1
ATOM 1396 O O . THR A 1 188 ? -39.352 -15.202 9.178 1.00 37.84 188 THR A O 1
ATOM 1399 N N . PRO A 1 189 ? -37.395 -14.489 8.353 1.00 35.94 189 PRO A N 1
ATOM 1400 C CA . PRO A 1 189 ? -38.041 -13.659 7.346 1.00 35.94 189 PRO A CA 1
ATOM 1401 C C . PRO A 1 189 ? -38.133 -14.392 5.999 1.00 35.94 189 PRO A C 1
ATOM 1403 O O . PRO A 1 189 ? -37.136 -14.599 5.317 1.00 35.94 189 PRO A O 1
ATOM 1406 N N . GLN A 1 190 ? -39.354 -14.737 5.580 1.00 30.88 190 GLN A N 1
ATOM 1407 C CA . GLN A 1 190 ? -39.678 -14.939 4.162 1.00 30.88 190 GLN A CA 1
ATOM 1408 C C . GLN A 1 190 ? -40.006 -13.578 3.532 1.00 30.88 190 GLN A C 1
ATOM 1410 O O . GLN A 1 190 ? -40.801 -12.819 4.085 1.00 30.88 190 GLN A O 1
ATOM 1415 N N . ALA A 1 191 ? -39.432 -13.261 2.367 1.00 29.34 191 ALA A N 1
ATOM 1416 C CA . ALA A 1 191 ? -39.681 -11.997 1.671 1.00 29.34 191 ALA A CA 1
ATOM 1417 C C . ALA A 1 191 ? -40.357 -12.203 0.302 1.00 29.34 191 ALA A C 1
ATOM 1419 O O . ALA A 1 191 ? -39.773 -12.775 -0.617 1.00 29.34 191 ALA A O 1
ATOM 1420 N N . ARG A 1 192 ? -41.563 -11.640 0.140 1.00 27.09 192 ARG A N 1
ATOM 1421 C CA . ARG A 1 192 ? -42.227 -11.352 -1.146 1.00 27.09 192 ARG A CA 1
ATOM 1422 C C . ARG A 1 192 ? -42.377 -9.826 -1.288 1.00 27.09 192 ARG A C 1
ATOM 1424 O O . ARG A 1 192 ? -42.722 -9.149 -0.327 1.00 27.09 192 ARG A O 1
ATOM 1431 N N . LEU A 1 193 ? -42.058 -9.291 -2.4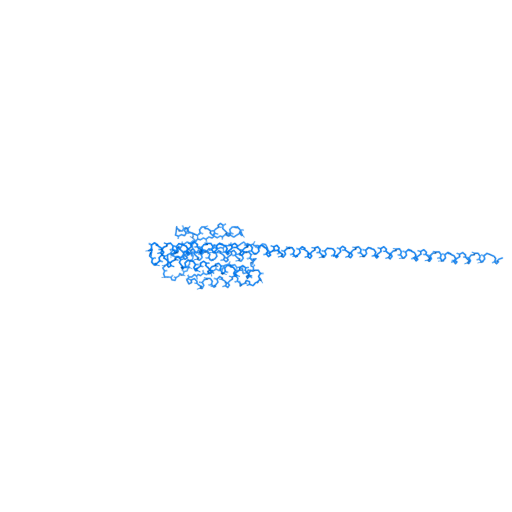70 1.00 30.95 193 LEU A N 1
ATOM 1432 C CA . LEU A 1 193 ? -42.121 -7.860 -2.846 1.00 30.95 193 LEU A CA 1
ATOM 1433 C C . LEU A 1 193 ? -43.578 -7.415 -3.117 1.00 30.95 193 LEU A C 1
ATOM 1435 O O . LEU A 1 193 ? -44.344 -8.248 -3.609 1.00 30.95 193 LEU A O 1
ATOM 1439 N N . PRO A 1 194 ? -43.978 -6.147 -2.842 1.00 34.41 194 PRO A N 1
ATOM 1440 C CA . PRO A 1 194 ? -43.628 -5.011 -3.715 1.00 34.41 194 PRO A CA 1
ATOM 1441 C C . PRO A 1 194 ? -43.359 -3.656 -2.999 1.00 34.41 194 PRO A C 1
ATOM 1443 O O . PRO A 1 194 ? -43.056 -3.589 -1.816 1.00 34.41 194 PRO A O 1
ATOM 1446 N N . SER A 1 195 ? -43.328 -2.588 -3.802 1.00 34.84 195 SER A N 1
ATOM 1447 C CA . SER A 1 195 ? -42.610 -1.310 -3.692 1.00 34.84 195 SER A CA 1
ATOM 1448 C C . SER A 1 195 ? -43.012 -0.288 -2.611 1.00 34.84 195 SER A C 1
ATOM 1450 O O . SER A 1 195 ? -44.188 -0.045 -2.383 1.00 34.84 195 SER A O 1
ATOM 1452 N N . ALA A 1 196 ? -41.985 0.463 -2.181 1.00 34.78 196 ALA A N 1
ATOM 1453 C CA . ALA A 1 196 ? -41.963 1.876 -1.760 1.00 34.78 196 ALA A CA 1
ATOM 1454 C C . ALA A 1 196 ? -42.650 2.309 -0.443 1.00 34.78 196 ALA A C 1
ATOM 1456 O O . ALA A 1 196 ? -43.830 2.632 -0.426 1.00 34.78 196 ALA A O 1
ATOM 1457 N N . ARG A 1 197 ? -41.844 2.549 0.601 1.00 29.45 197 ARG A N 1
ATOM 1458 C CA . ARG A 1 197 ? -41.533 3.869 1.211 1.00 29.45 197 ARG A CA 1
ATOM 1459 C C . ARG A 1 197 ? -40.590 3.663 2.400 1.00 29.45 197 ARG A C 1
ATOM 1461 O O . ARG A 1 197 ? -40.556 2.593 2.992 1.00 29.45 197 ARG A O 1
ATOM 1468 N N . SER A 1 198 ? -39.773 4.674 2.675 1.00 35.62 198 SER A N 1
ATOM 1469 C CA . SER A 1 198 ? -38.824 4.724 3.787 1.00 35.62 198 SER A CA 1
ATOM 1470 C C . SER A 1 198 ? -39.556 4.797 5.127 1.00 35.62 198 SER A C 1
ATOM 1472 O O . SER A 1 198 ? -40.223 5.797 5.391 1.00 35.62 198 SER A O 1
ATOM 1474 N N . ASP A 1 199 ? -39.401 3.771 5.961 1.00 35.25 199 ASP A N 1
ATOM 1475 C CA . ASP A 1 199 ? -39.811 3.800 7.368 1.00 35.25 199 ASP A CA 1
ATOM 1476 C C . ASP A 1 199 ? -38.726 4.484 8.237 1.00 35.25 199 ASP A C 1
ATOM 1478 O O . ASP A 1 199 ? -37.532 4.329 7.946 1.00 35.25 199 ASP A O 1
ATOM 1482 N N . PRO A 1 200 ? -39.077 5.203 9.325 1.00 37.62 200 PRO A N 1
ATOM 1483 C CA . PRO A 1 200 ? -38.125 5.986 10.128 1.00 37.62 200 PRO A CA 1
ATOM 1484 C C . PRO A 1 200 ? -37.164 5.164 11.009 1.00 37.62 200 PRO A C 1
ATOM 1486 O O . PRO A 1 200 ? -36.304 5.736 11.672 1.00 37.62 200 PRO A O 1
ATOM 1489 N N . GLY A 1 201 ? -37.264 3.831 11.033 1.00 38.88 201 GLY A N 1
ATOM 1490 C CA . GLY A 1 201 ? -36.490 2.963 11.939 1.00 38.88 201 GLY A CA 1
ATOM 1491 C C . GLY A 1 201 ? -35.027 2.701 11.545 1.00 38.88 201 GLY A C 1
ATOM 1492 O O . GLY A 1 201 ? -34.378 1.851 12.141 1.00 38.88 201 GLY A O 1
ATOM 1493 N N . CYS A 1 202 ? -34.506 3.374 10.516 1.00 40.66 202 CYS A N 1
ATOM 1494 C CA . CYS A 1 202 ? -33.202 3.096 9.892 1.00 40.66 202 CYS A CA 1
ATOM 1495 C C . CYS A 1 202 ? -32.307 4.348 9.774 1.00 40.66 202 CYS A C 1
ATOM 1497 O O . CYS A 1 202 ? -31.475 4.445 8.869 1.00 40.66 202 CYS A O 1
ATOM 1499 N N . THR A 1 203 ? -32.473 5.324 10.670 1.00 43.94 203 THR A N 1
ATOM 1500 C CA . THR A 1 203 ? -31.805 6.641 10.621 1.00 43.94 203 THR A CA 1
ATOM 1501 C C . THR A 1 203 ? -30.271 6.588 10.695 1.00 43.94 203 THR A C 1
ATOM 1503 O O . THR A 1 203 ? -29.618 7.515 10.224 1.00 43.94 203 THR A O 1
ATOM 1506 N N . GLY A 1 204 ? -29.671 5.488 11.168 1.00 42.88 204 GLY A N 1
ATOM 1507 C CA . GLY A 1 204 ? -28.212 5.280 11.173 1.00 42.88 204 GLY A CA 1
ATOM 1508 C C . GLY A 1 204 ? -27.591 4.850 9.830 1.00 42.88 204 GLY A C 1
ATOM 1509 O O . GLY A 1 204 ? -26.372 4.845 9.693 1.00 42.88 204 GLY A O 1
ATOM 1510 N N . LEU A 1 205 ? -28.394 4.500 8.814 1.00 45.66 205 LEU A N 1
ATOM 1511 C CA . LEU A 1 205 ? -27.908 3.908 7.553 1.00 45.66 205 LEU A CA 1
ATOM 1512 C C . LEU A 1 205 ? -27.618 4.933 6.433 1.00 45.66 205 LEU A C 1
ATOM 1514 O O . LEU A 1 205 ? -27.177 4.550 5.348 1.00 45.66 205 LEU A O 1
ATOM 1518 N N . GLY A 1 206 ? -27.824 6.234 6.675 1.00 42.69 206 GLY A N 1
ATOM 1519 C CA . GLY A 1 206 ? -27.604 7.301 5.682 1.00 42.69 206 GLY A CA 1
ATOM 1520 C C . GLY A 1 206 ? -26.140 7.483 5.249 1.00 42.69 206 GLY A C 1
ATOM 1521 O O . GLY A 1 206 ? -25.871 7.918 4.129 1.00 42.69 206 GLY A O 1
ATOM 1522 N N . GLY A 1 207 ? -25.179 7.076 6.087 1.00 44.81 207 GLY A N 1
ATOM 1523 C CA . GLY A 1 207 ? -23.742 7.212 5.812 1.00 44.81 207 GLY A CA 1
ATOM 1524 C C . GLY A 1 207 ? -23.197 6.305 4.698 1.00 44.81 207 GLY A C 1
ATOM 1525 O O . GLY A 1 207 ? -22.088 6.545 4.213 1.00 44.81 207 GLY A O 1
ATOM 1526 N N . LEU A 1 208 ? -23.959 5.284 4.279 1.00 45.53 208 LEU A N 1
ATOM 1527 C CA . LEU A 1 208 ? -23.598 4.375 3.182 1.00 45.53 208 LEU A CA 1
ATOM 1528 C C . LEU A 1 208 ? -23.775 5.026 1.800 1.00 45.53 208 LEU A C 1
ATOM 1530 O O . LEU A 1 208 ? -22.953 4.789 0.917 1.00 45.53 208 LEU A O 1
ATOM 1534 N N . ALA A 1 209 ? -24.790 5.883 1.626 1.00 43.44 209 ALA A N 1
ATOM 1535 C CA . ALA A 1 209 ? -25.091 6.529 0.345 1.00 43.44 209 ALA A CA 1
ATOM 1536 C C . ALA A 1 209 ? -23.954 7.459 -0.118 1.00 43.44 209 ALA A C 1
ATOM 1538 O O . ALA A 1 209 ? -23.478 7.337 -1.245 1.00 43.44 209 ALA A O 1
ATOM 1539 N N . GLY A 1 210 ? -23.433 8.302 0.782 1.00 43.69 210 GLY A N 1
ATOM 1540 C CA . GLY A 1 210 ? -22.370 9.262 0.450 1.00 43.69 210 GLY A CA 1
ATOM 1541 C C . GLY A 1 210 ? -21.004 8.637 0.129 1.00 43.69 210 GLY A C 1
ATOM 1542 O O . GLY A 1 210 ? -20.165 9.284 -0.493 1.00 43.69 210 GLY A O 1
ATOM 1543 N N . ARG A 1 211 ? -20.752 7.380 0.530 1.00 47.84 211 ARG A N 1
ATOM 1544 C CA . ARG A 1 211 ? -19.475 6.683 0.275 1.00 47.84 211 ARG A CA 1
ATOM 1545 C C . ARG A 1 211 ? -19.515 5.761 -0.942 1.00 47.84 211 ARG A C 1
ATOM 1547 O O . ARG A 1 211 ? -18.484 5.621 -1.595 1.00 47.84 211 ARG A O 1
ATOM 1554 N N . THR A 1 212 ? -20.670 5.194 -1.301 1.00 48.22 212 THR A N 1
ATOM 1555 C CA . THR A 1 212 ? -20.808 4.446 -2.565 1.00 48.22 212 THR A CA 1
ATOM 1556 C C . THR A 1 212 ? -20.742 5.348 -3.797 1.00 48.22 212 THR A C 1
ATOM 1558 O O . THR A 1 212 ? -20.212 4.917 -4.823 1.00 48.22 212 THR A O 1
ATOM 1561 N N . ASP A 1 213 ? -21.168 6.612 -3.675 1.00 51.25 213 ASP A N 1
ATOM 1562 C CA . ASP A 1 213 ? -21.099 7.592 -4.767 1.00 51.25 213 ASP A CA 1
ATOM 1563 C C . ASP A 1 213 ? -19.650 7.895 -5.192 1.00 51.25 213 ASP A C 1
ATOM 1565 O O . ASP A 1 213 ? -19.391 8.069 -6.381 1.00 51.25 213 ASP A O 1
ATOM 1569 N N . ARG A 1 214 ? -18.673 7.843 -4.266 1.00 48.59 214 ARG A N 1
ATOM 1570 C CA . ARG A 1 214 ? -17.238 8.030 -4.584 1.00 48.59 214 ARG A CA 1
ATOM 1571 C C . ARG A 1 214 ? -16.667 6.966 -5.515 1.00 48.59 214 ARG A C 1
ATOM 1573 O O . ARG A 1 214 ? -15.650 7.210 -6.153 1.00 48.59 214 ARG A O 1
ATOM 1580 N N . VAL A 1 215 ? -17.307 5.802 -5.590 1.00 46.44 215 VAL A N 1
ATOM 1581 C CA . VAL A 1 215 ? -16.898 4.708 -6.478 1.00 46.44 215 VAL A CA 1
ATOM 1582 C C . VAL A 1 215 ? -17.816 4.606 -7.698 1.00 46.44 215 VAL A C 1
ATOM 1584 O O . VAL A 1 215 ? -17.578 3.744 -8.529 1.00 46.44 215 VAL A O 1
ATOM 1587 N N . GLY A 1 216 ? -18.843 5.466 -7.822 1.00 44.91 216 GLY A N 1
ATOM 1588 C CA . GLY A 1 216 ? -19.858 5.469 -8.889 1.00 44.91 216 GLY A CA 1
ATOM 1589 C C . GLY A 1 216 ? -21.056 4.533 -8.654 1.00 44.91 216 GLY A C 1
ATOM 1590 O O . GLY A 1 216 ? -21.810 4.239 -9.586 1.00 44.91 216 GLY A O 1
ATOM 1591 N N . GLY A 1 217 ? -21.203 3.994 -7.441 1.00 49.12 217 GLY A N 1
ATOM 1592 C CA . GLY A 1 217 ? -22.279 3.079 -7.061 1.00 49.12 217 GLY A CA 1
ATOM 1593 C C . GLY A 1 217 ? -23.385 3.765 -6.257 1.00 49.12 217 GLY A C 1
ATOM 1594 O O . GLY A 1 217 ? -23.149 4.785 -5.628 1.00 49.12 217 GLY A O 1
ATOM 1595 N N . ARG A 1 218 ? -24.596 3.194 -6.229 1.00 49.19 218 ARG A N 1
ATOM 1596 C CA . ARG A 1 218 ? -25.713 3.717 -5.411 1.00 49.19 218 ARG A CA 1
ATOM 1597 C C . ARG A 1 218 ? -26.071 2.753 -4.292 1.00 49.19 218 ARG A C 1
ATOM 1599 O O . ARG A 1 218 ? -26.406 1.608 -4.588 1.00 49.19 218 ARG A O 1
ATOM 1606 N N . ALA A 1 219 ? -26.089 3.215 -3.046 1.00 48.06 219 ALA A N 1
ATOM 1607 C CA . ALA A 1 219 ? -26.639 2.467 -1.919 1.00 48.06 219 ALA A CA 1
ATOM 1608 C C . ALA A 1 219 ? -28.035 2.974 -1.527 1.00 48.06 219 ALA A C 1
ATOM 1610 O O . ALA A 1 219 ? -28.315 4.170 -1.576 1.00 48.06 219 ALA A O 1
ATOM 1611 N N . ARG A 1 220 ? -28.917 2.056 -1.127 1.00 55.88 220 ARG A N 1
ATOM 1612 C CA . ARG A 1 220 ? -30.220 2.340 -0.515 1.00 55.88 220 ARG A CA 1
ATOM 1613 C C . ARG A 1 220 ? -30.432 1.412 0.670 1.00 55.88 220 ARG A C 1
ATOM 1615 O O . ARG A 1 220 ? -30.180 0.216 0.558 1.00 55.88 220 ARG A O 1
ATOM 1622 N N . SER A 1 221 ? -30.931 1.947 1.774 1.00 49.97 221 SER A N 1
ATOM 1623 C CA . SER A 1 221 ? -31.414 1.161 2.905 1.00 49.97 221 SER A CA 1
ATOM 1624 C C . SER A 1 221 ? -32.931 1.288 3.029 1.00 49.97 221 SER A C 1
ATOM 1626 O O . SER A 1 221 ? -33.506 2.329 2.711 1.00 49.97 221 SER A O 1
ATOM 1628 N N . ALA A 1 222 ? -33.587 0.213 3.451 1.00 53.56 222 ALA A N 1
ATOM 1629 C CA . ALA A 1 222 ? -35.007 0.199 3.779 1.00 53.56 222 ALA A CA 1
ATOM 1630 C C . ALA A 1 222 ? -35.237 -0.724 4.978 1.00 53.56 222 ALA A C 1
ATOM 1632 O O . ALA A 1 222 ? -34.681 -1.820 5.019 1.00 53.56 222 ALA A O 1
ATOM 1633 N N . GLY A 1 223 ? -36.055 -0.287 5.933 1.00 43.78 223 GLY A N 1
ATOM 1634 C CA . GLY A 1 223 ? -36.541 -1.120 7.030 1.00 43.78 223 GLY A CA 1
ATOM 1635 C C . GLY A 1 223 ? -38.000 -1.494 6.796 1.00 43.78 223 GLY A C 1
ATOM 1636 O O . GLY A 1 223 ? -38.779 -0.633 6.397 1.00 43.78 223 GLY A O 1
ATOM 1637 N N . HIS A 1 224 ? -38.372 -2.754 7.019 1.00 46.16 224 HIS A N 1
ATOM 1638 C CA . HIS A 1 224 ? -39.776 -3.163 7.107 1.00 46.16 224 HIS A CA 1
ATOM 1639 C C . HIS A 1 224 ? -39.924 -4.315 8.106 1.00 46.16 224 HIS A C 1
ATOM 1641 O O . HIS A 1 224 ? -39.171 -5.284 8.037 1.00 46.16 224 HIS A O 1
ATOM 1647 N N . ALA A 1 225 ? -40.878 -4.199 9.038 1.00 44.81 225 ALA A N 1
ATOM 1648 C CA . ALA A 1 225 ? -41.254 -5.252 9.992 1.00 44.81 225 ALA A CA 1
ATOM 1649 C C . ALA A 1 225 ? -40.075 -5.911 10.754 1.00 44.81 225 ALA A C 1
ATOM 1651 O O . ALA A 1 225 ? -40.000 -7.131 10.865 1.00 44.81 225 ALA A O 1
ATOM 1652 N N . GLY A 1 226 ? -39.134 -5.111 11.275 1.00 47.31 226 GLY A N 1
ATOM 1653 C CA . GLY A 1 226 ? -37.981 -5.616 12.043 1.00 47.31 226 GLY A CA 1
ATOM 1654 C C . GLY A 1 226 ? -36.816 -6.141 11.195 1.00 47.31 226 GLY A C 1
ATOM 1655 O O . GLY A 1 226 ? -35.812 -6.578 11.749 1.00 47.31 226 GLY A O 1
ATOM 1656 N N . VAL A 1 227 ? -36.910 -6.055 9.864 1.00 48.84 227 VAL A N 1
ATOM 1657 C CA . VAL A 1 227 ? -35.841 -6.429 8.932 1.00 48.84 227 VAL A CA 1
ATOM 1658 C C . VAL A 1 227 ? -35.227 -5.171 8.322 1.00 48.84 227 VAL A C 1
ATOM 1660 O O . VAL A 1 227 ? -35.922 -4.360 7.705 1.00 48.84 227 VAL A O 1
ATOM 1663 N N . CYS A 1 228 ? -33.910 -5.025 8.462 1.00 46.50 228 CYS A N 1
ATOM 1664 C CA . CYS A 1 228 ? -33.127 -3.972 7.818 1.00 46.50 228 CYS A CA 1
ATOM 1665 C C . CYS A 1 228 ? -32.506 -4.509 6.524 1.00 46.50 228 CYS A C 1
ATOM 1667 O O . CYS A 1 228 ? -31.718 -5.452 6.551 1.00 46.50 228 CYS A O 1
ATOM 1669 N N . ARG A 1 229 ? -32.829 -3.895 5.382 1.00 58.47 229 ARG A N 1
ATOM 1670 C CA . ARG A 1 229 ? -32.263 -4.236 4.072 1.00 58.47 229 ARG A CA 1
ATOM 1671 C C . ARG A 1 229 ? -31.302 -3.147 3.617 1.00 58.47 229 ARG A C 1
ATOM 1673 O O . ARG A 1 229 ? -31.653 -1.969 3.620 1.00 58.47 229 ARG A O 1
ATOM 1680 N N . VAL A 1 230 ? -30.123 -3.549 3.148 1.00 55.31 230 VAL A N 1
ATOM 1681 C CA . VAL A 1 230 ? -29.142 -2.666 2.507 1.00 55.31 230 VAL A CA 1
ATOM 1682 C C . VAL A 1 230 ? -28.889 -3.178 1.093 1.00 55.31 230 VAL A C 1
ATOM 1684 O O . VAL A 1 230 ? -28.531 -4.334 0.900 1.00 55.31 230 VAL A O 1
ATOM 1687 N N . ALA A 1 231 ? -29.112 -2.331 0.092 1.00 55.47 231 ALA A N 1
ATOM 1688 C CA . ALA A 1 231 ? -28.903 -2.643 -1.315 1.00 55.47 231 ALA A CA 1
ATOM 1689 C C . ALA A 1 231 ? -27.845 -1.704 -1.898 1.00 55.47 231 ALA A C 1
ATOM 1691 O O . ALA A 1 231 ? -27.992 -0.488 -1.814 1.00 55.47 231 ALA A O 1
ATOM 1692 N N . GLY A 1 232 ? -26.805 -2.260 -2.518 1.00 53.31 232 GLY A N 1
ATOM 1693 C CA . GLY A 1 232 ? -25.779 -1.511 -3.244 1.00 53.31 232 GLY A CA 1
ATOM 1694 C C . GLY A 1 232 ? -25.788 -1.871 -4.728 1.00 53.31 232 GLY A C 1
ATOM 1695 O O . GLY A 1 232 ? -25.827 -3.046 -5.082 1.00 53.31 232 GLY A O 1
ATOM 1696 N N . ARG A 1 233 ? -25.748 -0.873 -5.612 1.00 51.59 233 ARG A N 1
ATOM 1697 C CA . ARG A 1 233 ? -25.515 -1.048 -7.051 1.00 51.59 233 ARG A CA 1
ATOM 1698 C C . ARG A 1 233 ? -24.098 -0.599 -7.373 1.00 51.59 233 ARG A C 1
ATOM 1700 O O . ARG A 1 233 ? -23.773 0.562 -7.148 1.00 51.59 233 ARG A O 1
ATOM 1707 N N . LEU A 1 234 ? -23.296 -1.495 -7.938 1.00 52.03 234 LEU A N 1
ATOM 1708 C CA . LEU A 1 234 ? -21.949 -1.190 -8.415 1.00 52.03 234 LEU A CA 1
ATOM 1709 C C . LEU A 1 234 ? -21.978 -0.514 -9.798 1.00 52.03 234 LEU A C 1
ATOM 1711 O O . LEU A 1 234 ? -22.886 -0.782 -10.593 1.00 52.03 234 LEU A O 1
ATOM 1715 N N . PRO A 1 235 ? -20.993 0.341 -10.117 1.00 48.31 235 PRO A N 1
ATOM 1716 C CA . PRO A 1 235 ? -20.885 0.951 -11.433 1.00 48.31 235 PRO A CA 1
ATOM 1717 C C . PRO A 1 235 ? -20.493 -0.078 -12.490 1.00 48.31 235 PRO A C 1
ATOM 1719 O O . PRO A 1 235 ? -19.641 -0.952 -12.282 1.00 48.31 235 PRO A O 1
ATOM 1722 N N . ARG A 1 236 ? -21.053 0.093 -13.688 1.00 48.78 236 ARG A N 1
ATOM 1723 C CA . ARG A 1 236 ? -20.538 -0.551 -14.896 1.00 48.78 236 ARG A CA 1
ATOM 1724 C C . ARG A 1 236 ? -19.217 0.123 -15.267 1.00 48.78 236 ARG A C 1
ATOM 1726 O O . ARG A 1 236 ? -19.214 1.122 -15.973 1.00 48.78 236 ARG A O 1
ATOM 1733 N N . GLY A 1 237 ? -18.101 -0.396 -14.759 1.00 40.69 237 GLY A N 1
ATOM 1734 C CA . GLY A 1 237 ? -16.782 -0.052 -15.288 1.00 40.69 237 GLY A CA 1
ATOM 1735 C C . GLY A 1 237 ? -16.740 -0.415 -16.770 1.00 40.69 237 GLY A C 1
ATOM 1736 O O . GLY A 1 237 ? -17.182 -1.513 -17.124 1.00 40.69 237 GLY A O 1
ATOM 1737 N N . ARG A 1 238 ? -16.283 0.516 -17.616 1.00 35.12 238 ARG A N 1
ATOM 1738 C CA . ARG A 1 238 ? -15.936 0.221 -19.009 1.00 35.12 238 ARG A CA 1
ATOM 1739 C C . ARG A 1 238 ? -14.827 -0.828 -18.988 1.00 35.12 238 ARG A C 1
ATOM 1741 O O . ARG A 1 238 ? -13.827 -0.621 -18.310 1.00 35.12 238 ARG A O 1
ATOM 1748 N N . ALA A 1 239 ? -15.043 -1.938 -19.686 1.00 30.23 239 ALA A N 1
ATOM 1749 C CA . ALA A 1 239 ? -13.959 -2.835 -20.049 1.00 30.23 239 ALA A CA 1
ATOM 1750 C C . ALA A 1 239 ? -12.985 -2.029 -20.919 1.00 30.23 239 ALA A C 1
ATOM 1752 O O . ALA A 1 239 ? -13.390 -1.497 -21.955 1.00 30.23 239 ALA A O 1
ATOM 1753 N N . GLY A 1 240 ? -11.768 -1.860 -20.422 1.00 30.86 240 GLY A N 1
ATOM 1754 C CA . GLY A 1 240 ? -10.607 -1.363 -21.144 1.00 30.86 240 GLY A CA 1
ATOM 1755 C C . GLY A 1 240 ? -9.488 -2.353 -20.905 1.00 30.86 240 GLY A C 1
ATOM 1756 O O . GLY A 1 240 ? -9.354 -2.757 -19.727 1.00 30.86 240 GLY A O 1
#

Sequence (240 aa):
MALGAYGVAQNDDVLTTVVTGIGIALAGCTLRLDAEARGSAQRLLAQDRAARAAEAETAALAERARTAREIHDVLAHSLSAQLVHLEAARLLIERGGEREQIHERVVAAREMARGGLAETRQALSALRGELTPLEDFLNELVSAAGGAEITGTGERRALPTEASQAVRRAAQEALANVRKHAPWRQGTPQARLPSARSDPGCTGLGGLAGRTDRVGGRARSAGHAGVCRVAGRLPRGRAG

Foldseek 3Di:
DPVVVVVVVVVVVVVVVVVVVVVVVVVVVVVVVVVVVVVVVVVVVVVVVVVVVVVVVVVVVVVVVVLVVVLVVLVVVLVVLLVVLQVVLVVCVVVVHDPVSSVVSNVVSVVSVVVSVVVSVQSVCLVVVNDDPLVVLLVVLDVVLPQDDDDDDDDDDDDPSVLSVLVNVLSNVLSVLCVVQQDDDDDHDDDDDDDDDADPSRVVNPVSQVSQVVQPKGWDWHDDDRDIDIDIGGDPDPDD

Radius of gyration: 37.65 Å; Cα contacts (8 Å, |Δi|>4): 132; chains: 1; bounding box: 99×26×126 Å

Mean predicted aligned error: 17.73 Å

Secondary structure (DSSP, 8-state):
--HHHHHHHHHHHHHHHHHHHHHHHHHHHHHHHHHHHHHHHHHHHHHHHHHHHHHHHHHHHHHHHHHHHHHHHHHHHHHHHHHHHHHHHHHHHHTT--HHHHHHHHHHHHHHHHHHHHHHHHHHHHHHT----HHHHHHHHHHHHSS------S---PPPHHHHHHHHHHHHHHHHHHHHH------------------GGGGGGGGGHHHHGGGT-EEEEEEETTEEEEEEE---PPP-